Protein AF-A0A4R7JKE2-F1 (afdb_monomer_lite)

Sequence (212 aa):
MWREVVDAVPKSPKRSRSAAPRTERPEVSGKSVGDTLAALLPEKLDVVARGGQESEYAYVVVDDGRGRSPVRINVQYVMVDAAGKLYADGETLPDGTRVATRQGPGEKAGSGVVMWTVDTLRPGAEGFRVVVSAFDTGDQNADATRDAPAPAMEQLRKIALSEEWDGVAVSGAGEVCTIDPRLCPHAPGCAHGPAGIQESSHLDTTAQPRMR

Structure (mmCIF, N/CA/C/O backbone):
data_AF-A0A4R7JKE2-F1
#
_entry.id   AF-A0A4R7JKE2-F1
#
loop_
_atom_site.group_PDB
_atom_site.id
_atom_site.type_symbol
_atom_site.label_atom_id
_atom_site.label_alt_id
_atom_site.label_comp_id
_atom_site.label_asym_id
_atom_site.label_entity_id
_atom_site.label_seq_id
_atom_site.pdbx_PDB_ins_code
_atom_site.Cartn_x
_atom_site.Cartn_y
_atom_site.Cartn_z
_atom_site.occupancy
_atom_site.B_iso_or_equiv
_atom_site.auth_seq_id
_atom_site.auth_comp_id
_atom_site.auth_asym_id
_atom_site.auth_atom_id
_atom_site.pdbx_PDB_model_num
ATOM 1 N N . MET A 1 1 ? 42.487 3.444 8.935 1.00 55.06 1 MET A N 1
ATOM 2 C CA . MET A 1 1 ? 42.225 4.710 9.650 1.00 55.06 1 MET A CA 1
ATOM 3 C C . MET A 1 1 ? 40.856 4.793 10.346 1.00 55.06 1 MET A C 1
ATOM 5 O O . MET A 1 1 ? 40.669 5.698 11.135 1.00 55.06 1 MET A O 1
ATOM 9 N N . TRP A 1 2 ? 39.914 3.858 10.134 1.00 53.12 2 TRP A N 1
ATOM 10 C CA . TRP A 1 2 ? 38.634 3.825 10.877 1.00 53.12 2 TRP A CA 1
ATOM 11 C C . TRP A 1 2 ? 38.677 3.055 12.210 1.00 53.12 2 TRP A C 1
ATOM 13 O O . TRP A 1 2 ? 37.820 3.257 13.059 1.00 53.12 2 TRP A O 1
ATOM 23 N N . ARG A 1 3 ? 39.665 2.172 12.412 1.00 55.09 3 ARG A N 1
ATOM 24 C CA . ARG A 1 3 ? 39.759 1.340 13.625 1.00 55.09 3 ARG A CA 1
ATOM 25 C C . ARG A 1 3 ? 40.237 2.112 14.862 1.00 55.09 3 ARG A C 1
ATOM 27 O O . ARG A 1 3 ? 39.684 1.903 15.928 1.00 55.09 3 ARG A O 1
ATOM 34 N N . GLU A 1 4 ? 41.166 3.058 14.718 1.00 57.75 4 GLU A N 1
ATOM 35 C CA . GLU A 1 4 ? 41.684 3.842 15.859 1.00 57.75 4 GLU A CA 1
ATOM 36 C C . GLU A 1 4 ? 40.643 4.785 16.478 1.00 57.75 4 GLU A C 1
ATOM 38 O O . GLU A 1 4 ? 40.665 5.029 17.679 1.00 57.75 4 GLU A O 1
ATOM 43 N N . VAL A 1 5 ? 39.688 5.281 15.683 1.00 63.06 5 VAL A N 1
ATOM 44 C CA . VAL A 1 5 ? 38.614 6.159 16.181 1.00 63.06 5 VAL A CA 1
ATOM 45 C C . VAL A 1 5 ? 37.622 5.387 17.062 1.00 63.06 5 VAL A C 1
ATOM 47 O O . VAL A 1 5 ? 37.046 5.958 17.984 1.00 63.06 5 VAL A O 1
ATOM 50 N N . VAL A 1 6 ? 37.449 4.080 16.824 1.00 65.62 6 VAL A N 1
ATOM 51 C CA . VAL A 1 6 ? 36.558 3.217 17.620 1.00 65.62 6 VAL A CA 1
ATOM 52 C C . VAL A 1 6 ? 37.138 2.948 19.011 1.00 65.62 6 VAL A C 1
ATOM 54 O O . VAL A 1 6 ? 36.392 2.952 19.990 1.00 65.62 6 VAL A O 1
ATOM 57 N N . ASP A 1 7 ? 38.458 2.786 19.120 1.00 65.38 7 ASP A N 1
ATOM 58 C CA . ASP A 1 7 ? 39.126 2.481 20.393 1.00 65.38 7 ASP A CA 1
ATOM 59 C C . ASP A 1 7 ? 39.222 3.693 21.339 1.00 65.38 7 ASP A C 1
ATOM 61 O O . ASP A 1 7 ? 39.386 3.525 22.548 1.00 65.38 7 ASP A O 1
ATOM 65 N N . ALA A 1 8 ? 39.065 4.915 20.818 1.00 64.88 8 ALA A N 1
ATOM 66 C CA . ALA A 1 8 ? 39.132 6.155 21.594 1.00 64.88 8 ALA A CA 1
ATOM 67 C C . ALA A 1 8 ? 37.803 6.557 22.265 1.00 64.88 8 ALA A C 1
ATOM 69 O O . ALA A 1 8 ? 37.762 7.561 22.980 1.00 64.88 8 ALA A O 1
ATOM 70 N N . VAL A 1 9 ? 36.710 5.809 22.060 1.00 65.06 9 VAL A N 1
ATOM 71 C CA . VAL A 1 9 ? 35.418 6.105 22.699 1.00 65.06 9 VAL A CA 1
ATOM 72 C C . VAL A 1 9 ? 35.457 5.653 24.167 1.00 65.06 9 VAL A C 1
ATOM 74 O O . VAL A 1 9 ? 35.546 4.449 24.433 1.00 65.06 9 VAL A O 1
ATOM 77 N N . PRO A 1 10 ? 35.345 6.567 25.152 1.00 67.50 10 PRO A N 1
ATOM 78 C CA . PRO A 1 10 ? 35.297 6.186 26.557 1.00 67.50 10 PRO A CA 1
ATOM 79 C C . PRO A 1 10 ? 34.097 5.270 26.797 1.00 67.50 10 PRO A C 1
ATOM 81 O O . PRO A 1 10 ? 32.958 5.623 26.473 1.00 67.50 10 PRO A O 1
ATOM 84 N N . LYS A 1 11 ? 34.332 4.091 27.387 1.00 55.62 11 LYS A N 1
ATOM 85 C CA . LYS A 1 11 ? 33.253 3.196 27.820 1.00 55.62 11 LYS A CA 1
ATOM 86 C C . LYS A 1 11 ? 32.447 3.916 28.895 1.00 55.62 11 LYS A C 1
ATOM 88 O O . LYS A 1 11 ? 32.811 3.898 30.068 1.00 55.62 11 LYS A O 1
ATOM 93 N N . SER A 1 12 ? 31.353 4.558 28.489 1.00 51.56 12 SER A N 1
ATOM 94 C CA . SER A 1 12 ? 30.351 5.057 29.426 1.00 51.56 12 SER A CA 1
ATOM 95 C C . SER A 1 12 ? 29.972 3.890 30.342 1.00 51.56 12 SER A C 1
ATOM 97 O O . SER A 1 12 ? 29.644 2.817 29.817 1.00 51.56 12 SER A O 1
ATOM 99 N N . PRO A 1 13 ? 30.032 4.032 31.681 1.00 52.06 13 PRO A N 1
ATOM 100 C CA . PRO A 1 13 ? 29.509 2.997 32.555 1.00 52.06 13 PRO A CA 1
ATOM 101 C C . PRO A 1 13 ? 28.070 2.761 32.120 1.00 52.06 13 PRO A C 1
ATOM 103 O O . PRO A 1 13 ? 27.309 3.722 31.974 1.00 52.06 13 PRO A O 1
ATOM 106 N N . LYS A 1 14 ? 27.736 1.500 31.811 1.00 45.59 14 LYS A N 1
ATOM 107 C CA . LYS A 1 14 ? 26.393 1.093 31.403 1.00 45.59 14 LYS A CA 1
ATOM 108 C C . LYS A 1 14 ? 25.442 1.607 32.473 1.00 45.59 14 LYS A C 1
ATOM 110 O O . LYS A 1 14 ? 25.294 0.988 33.523 1.00 45.59 14 LYS A O 1
ATOM 115 N N . ARG A 1 15 ? 24.822 2.760 32.222 1.00 40.53 15 ARG A N 1
ATOM 116 C CA . ARG A 1 15 ? 23.676 3.218 32.984 1.00 40.53 15 ARG A CA 1
ATOM 117 C C . ARG A 1 15 ? 22.653 2.136 32.701 1.00 40.53 15 ARG A C 1
ATOM 119 O O . ARG A 1 15 ? 22.134 2.074 31.587 1.00 40.53 15 ARG A O 1
ATOM 126 N N . SER A 1 16 ? 22.504 1.208 33.647 1.00 47.97 16 SER A N 1
ATOM 127 C CA . SER A 1 16 ? 21.420 0.240 33.642 1.00 47.97 16 SER A CA 1
ATOM 128 C C . SER A 1 16 ? 20.177 1.080 33.418 1.00 47.97 16 SER A C 1
ATOM 130 O O . SER A 1 16 ? 19.809 1.892 34.270 1.00 47.97 16 SER A O 1
ATOM 132 N N . ARG A 1 17 ? 19.631 1.029 32.199 1.00 47.56 17 ARG A N 1
ATOM 133 C CA . ARG A 1 17 ? 18.316 1.593 31.952 1.00 47.56 17 ARG A CA 1
ATOM 134 C C . ARG A 1 17 ? 17.447 0.766 32.868 1.00 47.56 17 ARG A C 1
ATOM 136 O O . ARG A 1 17 ? 17.290 -0.423 32.610 1.00 47.56 17 ARG A O 1
ATOM 143 N N . SER A 1 18 ? 16.994 1.374 33.959 1.00 44.72 18 SER A N 1
ATOM 144 C CA . SER A 1 18 ? 15.958 0.793 34.791 1.00 44.72 18 SER A CA 1
ATOM 145 C C . SER A 1 18 ? 14.872 0.335 33.828 1.00 44.72 18 SER A C 1
ATOM 147 O O . SER A 1 18 ? 14.297 1.156 33.106 1.00 44.72 18 SER A O 1
ATOM 149 N N . ALA A 1 19 ? 14.720 -0.980 33.699 1.00 51.25 19 ALA A N 1
ATOM 150 C CA . ALA A 1 19 ? 13.669 -1.581 32.913 1.00 51.25 19 ALA A CA 1
ATOM 151 C C . ALA A 1 19 ? 12.388 -1.358 33.710 1.00 51.25 19 ALA A C 1
ATOM 153 O O . ALA A 1 19 ? 11.911 -2.238 34.416 1.00 51.25 19 ALA A O 1
ATOM 154 N N . ALA A 1 20 ? 11.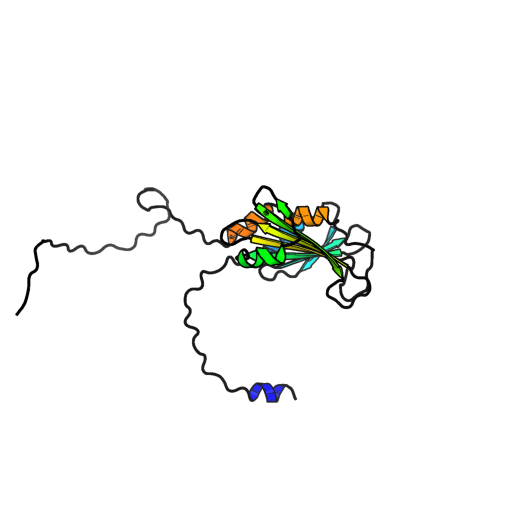858 -0.137 33.641 1.00 42.94 20 ALA A N 1
ATOM 155 C CA . ALA A 1 20 ? 10.426 0.013 33.772 1.00 42.94 20 ALA A CA 1
ATOM 156 C C . ALA A 1 20 ? 9.823 -0.943 32.731 1.00 42.94 20 ALA A C 1
ATOM 158 O O . ALA A 1 20 ? 10.314 -0.937 31.591 1.00 42.94 20 ALA A O 1
ATOM 159 N N . PRO A 1 21 ? 8.849 -1.792 33.096 1.00 37.25 21 PRO A N 1
ATOM 160 C CA . PRO A 1 21 ? 8.171 -2.619 32.117 1.00 37.25 21 PRO A CA 1
ATOM 161 C C . PRO A 1 21 ? 7.577 -1.659 31.087 1.00 37.25 21 PRO A C 1
ATOM 163 O O . PRO A 1 21 ? 6.645 -0.909 31.371 1.00 37.25 21 PRO A O 1
ATOM 166 N N . ARG A 1 22 ? 8.188 -1.606 29.901 1.00 46.12 22 ARG A N 1
ATOM 167 C CA . ARG A 1 22 ? 7.469 -1.127 28.731 1.00 46.12 22 ARG A CA 1
ATOM 168 C C . ARG A 1 22 ? 6.425 -2.197 28.526 1.00 46.12 22 ARG A C 1
ATOM 170 O O . ARG A 1 22 ? 6.803 -3.353 28.373 1.00 46.12 22 ARG A O 1
ATOM 177 N N . THR A 1 23 ? 5.155 -1.828 28.589 1.00 46.34 23 THR A N 1
ATOM 178 C CA . THR A 1 23 ? 4.092 -2.655 28.032 1.00 46.34 23 THR A CA 1
ATOM 179 C C . THR A 1 23 ? 4.593 -3.117 26.665 1.00 46.34 23 THR A C 1
ATOM 181 O O . THR A 1 23 ? 4.919 -2.271 25.826 1.00 46.34 23 THR A O 1
ATOM 184 N N . GLU A 1 24 ? 4.842 -4.418 26.516 1.00 54.06 24 GLU A N 1
ATOM 185 C CA . GLU A 1 24 ? 5.390 -4.975 25.284 1.00 54.06 24 GLU A CA 1
ATOM 186 C C . GLU A 1 24 ? 4.379 -4.654 24.188 1.00 54.06 24 GLU A C 1
ATOM 188 O O . GLU A 1 24 ? 3.203 -5.004 24.285 1.00 54.06 24 GLU A O 1
ATOM 193 N N . ARG A 1 25 ? 4.807 -3.843 23.217 1.00 57.94 25 ARG A N 1
ATOM 194 C CA . ARG A 1 25 ? 3.963 -3.490 22.079 1.00 57.94 25 ARG A CA 1
ATOM 195 C C . ARG A 1 25 ? 3.739 -4.783 21.283 1.00 57.94 25 ARG A C 1
ATOM 197 O O . ARG A 1 25 ? 4.693 -5.554 21.191 1.00 57.94 25 ARG A O 1
ATOM 204 N N . PRO A 1 26 ? 2.552 -5.005 20.696 1.00 63.84 26 PRO A N 1
ATOM 205 C CA . PRO A 1 26 ? 2.343 -6.081 19.735 1.00 63.84 26 PRO A CA 1
ATOM 206 C C . PRO A 1 26 ? 3.486 -6.145 18.705 1.00 63.84 26 PRO A C 1
ATOM 208 O O . PRO A 1 26 ? 3.574 -5.285 17.833 1.00 63.84 26 PRO A O 1
ATOM 211 N N . GLU A 1 27 ? 4.395 -7.121 18.808 1.00 68.44 27 GLU A N 1
ATOM 212 C CA . GLU A 1 27 ? 5.432 -7.332 17.791 1.00 68.44 27 GLU A CA 1
ATOM 213 C C . GLU A 1 27 ? 4.868 -8.249 16.707 1.00 68.44 27 GLU A C 1
ATOM 215 O O . GLU A 1 27 ? 4.639 -9.442 16.916 1.00 68.44 27 GLU A O 1
ATOM 220 N N . VAL A 1 28 ? 4.628 -7.686 15.525 1.00 81.38 28 VAL A N 1
ATOM 221 C CA . VAL A 1 28 ? 4.183 -8.454 14.365 1.00 81.38 28 VAL A CA 1
ATOM 222 C C . VAL A 1 28 ? 5.389 -8.931 13.576 1.00 81.38 28 VAL A C 1
ATOM 224 O O . VAL A 1 28 ? 6.169 -8.129 13.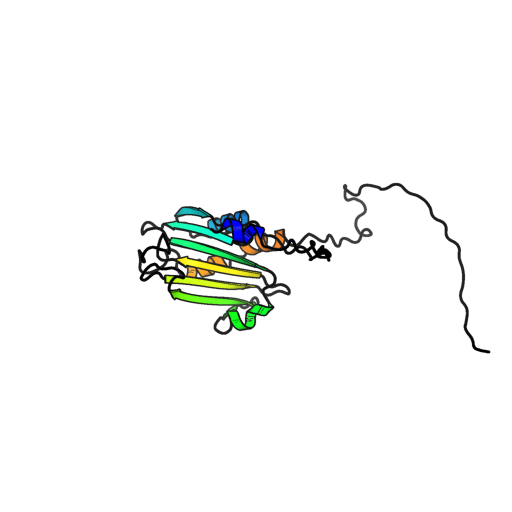061 1.00 81.38 28 VAL A O 1
ATOM 227 N N . SER A 1 29 ? 5.496 -10.247 13.384 1.00 85.88 29 SER A N 1
ATOM 228 C CA . SER A 1 29 ? 6.544 -10.805 12.531 1.00 85.88 29 SER A CA 1
ATOM 229 C C . SER A 1 29 ? 6.383 -10.345 11.075 1.00 85.88 29 SER A C 1
ATOM 231 O O . SER A 1 29 ? 5.300 -10.463 10.493 1.00 85.88 29 SER A O 1
ATOM 233 N N . GLY A 1 30 ? 7.470 -9.899 10.438 1.00 87.38 30 GLY A N 1
ATOM 234 C CA . GLY A 1 30 ? 7.450 -9.528 9.017 1.00 87.38 30 GLY A CA 1
ATOM 235 C C . GLY A 1 30 ? 7.086 -10.682 8.087 1.00 87.38 30 GLY A C 1
ATOM 236 O O . GLY A 1 30 ? 6.562 -10.470 6.996 1.00 87.38 30 GLY A O 1
ATOM 237 N N . LYS A 1 31 ? 7.287 -11.933 8.527 1.00 90.38 31 LYS A N 1
ATOM 238 C CA . LYS A 1 31 ? 6.789 -13.107 7.804 1.00 90.38 31 LYS A CA 1
ATOM 239 C C . LYS A 1 31 ? 5.259 -13.105 7.733 1.00 90.38 31 LYS A C 1
ATOM 241 O O . LYS A 1 31 ? 4.731 -13.257 6.638 1.00 90.38 31 LYS A O 1
ATOM 246 N N . SER A 1 32 ? 4.562 -12.894 8.852 1.00 92.00 32 SER A N 1
ATOM 247 C CA . SER A 1 32 ? 3.092 -12.817 8.870 1.00 92.00 32 SER A CA 1
ATOM 248 C C . SER A 1 32 ? 2.577 -11.667 8.001 1.00 92.00 32 SER A C 1
ATOM 250 O O . SER A 1 32 ? 1.607 -11.838 7.265 1.00 92.00 32 SER A O 1
ATOM 252 N N . VAL A 1 33 ? 3.264 -10.518 8.026 1.00 94.81 33 VAL A N 1
ATOM 253 C CA . VAL A 1 33 ? 2.945 -9.375 7.155 1.00 94.81 33 VAL A CA 1
ATOM 254 C C . VAL A 1 33 ? 3.105 -9.746 5.680 1.00 94.81 33 VAL A C 1
ATOM 256 O O . VAL A 1 33 ? 2.215 -9.480 4.875 1.00 94.81 33 VAL A O 1
ATOM 259 N N . GLY A 1 34 ? 4.222 -10.382 5.319 1.00 95.38 34 GLY A N 1
ATOM 260 C CA . GLY A 1 34 ? 4.508 -10.797 3.947 1.00 95.38 34 GLY A CA 1
ATOM 261 C C . GLY A 1 34 ? 3.556 -11.872 3.423 1.00 95.38 34 GLY A C 1
ATOM 262 O O . GLY A 1 34 ? 3.148 -11.801 2.264 1.00 95.38 34 GLY A O 1
ATOM 263 N N . ASP A 1 35 ? 3.175 -12.833 4.267 1.00 95.31 35 ASP A N 1
ATOM 264 C CA . ASP A 1 35 ? 2.213 -13.882 3.917 1.00 95.31 35 ASP A CA 1
ATOM 265 C C . ASP A 1 35 ? 0.814 -13.288 3.686 1.00 95.31 35 ASP A C 1
ATOM 267 O O . ASP A 1 35 ? 0.190 -13.582 2.667 1.00 95.31 35 ASP A O 1
ATOM 271 N N . THR A 1 36 ? 0.368 -12.382 4.564 1.00 97.06 36 THR A N 1
ATOM 272 C CA . THR A 1 36 ? -0.915 -11.668 4.414 1.00 97.06 36 THR A CA 1
ATOM 273 C C . THR A 1 36 ? -0.912 -10.793 3.159 1.00 97.06 36 THR A C 1
ATOM 275 O O . THR A 1 36 ? -1.843 -10.841 2.361 1.00 97.06 36 THR A O 1
ATOM 278 N N . LEU A 1 37 ? 0.173 -10.044 2.910 1.00 97.94 37 LEU A N 1
ATOM 279 C CA . LEU A 1 37 ? 0.304 -9.241 1.690 1.00 97.94 37 LEU A CA 1
ATOM 280 C C . LEU A 1 37 ? 0.183 -10.119 0.442 1.00 97.94 37 LEU A C 1
ATOM 282 O O . LEU A 1 37 ? -0.519 -9.749 -0.492 1.00 97.94 37 LEU A O 1
ATOM 286 N N . ALA A 1 38 ? 0.862 -11.268 0.423 1.00 97.31 38 ALA A N 1
ATOM 287 C CA . ALA A 1 38 ? 0.824 -12.175 -0.713 1.00 97.31 38 ALA A CA 1
ATOM 288 C C . ALA A 1 38 ? -0.571 -12.776 -0.948 1.00 97.31 38 ALA A C 1
ATOM 290 O O . ALA A 1 38 ? -0.947 -12.941 -2.105 1.00 97.31 38 ALA A O 1
ATOM 291 N N . ALA A 1 39 ? -1.326 -13.075 0.113 1.00 97.25 39 ALA A N 1
ATOM 292 C CA . ALA A 1 39 ? -2.692 -13.593 0.018 1.00 97.25 39 ALA A CA 1
ATOM 293 C C . ALA A 1 39 ? -3.691 -12.551 -0.518 1.00 97.25 39 ALA A C 1
ATOM 295 O O . ALA A 1 39 ? -4.613 -12.900 -1.249 1.00 97.25 39 ALA A O 1
ATOM 296 N N . LEU A 1 40 ? -3.477 -11.268 -0.209 1.00 98.25 40 LEU A N 1
ATOM 297 C CA . LEU A 1 40 ? -4.342 -10.165 -0.645 1.00 98.25 40 LEU A CA 1
ATOM 298 C C . LEU A 1 40 ? -4.058 -9.666 -2.067 1.00 98.25 40 LEU A C 1
ATOM 300 O O . LEU A 1 40 ? -4.773 -8.791 -2.572 1.00 98.25 40 LEU A O 1
ATOM 304 N N . LEU A 1 41 ? -3.009 -10.170 -2.721 1.00 98.12 41 LEU A N 1
ATOM 305 C CA . LEU A 1 41 ? -2.708 -9.776 -4.089 1.00 98.12 41 LEU A CA 1
ATOM 306 C C . LEU A 1 41 ? -3.780 -10.291 -5.067 1.00 98.12 41 LEU A C 1
ATOM 308 O O . LEU A 1 41 ? -4.232 -11.428 -4.962 1.00 98.12 41 LEU A O 1
ATOM 312 N N . PRO A 1 42 ? -4.158 -9.482 -6.073 1.00 95.94 42 PRO A N 1
ATOM 313 C CA . PRO A 1 42 ? -4.985 -9.938 -7.184 1.00 95.94 42 PRO A CA 1
ATOM 314 C C . PRO A 1 42 ? -4.406 -11.185 -7.868 1.00 95.94 42 PRO A C 1
ATOM 316 O O . PRO A 1 42 ? -3.228 -11.191 -8.205 1.00 95.94 42 PRO A O 1
ATOM 319 N N . GLU A 1 43 ? -5.252 -12.167 -8.194 1.00 92.94 43 GLU A N 1
ATOM 320 C CA . GLU A 1 43 ? -4.841 -13.458 -8.791 1.00 92.94 43 GLU A CA 1
ATOM 321 C C . GLU A 1 43 ? -3.990 -13.335 -10.064 1.00 92.94 43 GLU A C 1
ATOM 323 O O . GLU A 1 43 ? -3.167 -14.193 -10.355 1.00 92.94 43 GLU A O 1
ATOM 328 N N . LYS A 1 44 ? -4.170 -12.254 -10.828 1.00 93.88 44 LYS A N 1
ATOM 329 C CA . LYS A 1 44 ? -3.423 -11.977 -12.065 1.00 93.88 44 LYS A CA 1
ATOM 330 C C . LYS A 1 44 ? -1.982 -11.486 -11.849 1.00 93.88 44 LYS A C 1
ATOM 332 O O . LYS A 1 44 ? -1.347 -11.086 -12.819 1.00 93.88 44 LYS A O 1
ATOM 337 N N . LEU A 1 45 ? -1.523 -11.379 -10.602 1.00 96.75 45 LEU A N 1
ATOM 338 C CA . LEU A 1 45 ? -0.195 -10.886 -10.247 1.00 96.75 45 LEU A CA 1
ATOM 339 C C . LEU A 1 45 ? 0.645 -12.028 -9.680 1.00 96.75 45 LEU A C 1
ATOM 341 O O . LEU A 1 45 ? 0.418 -12.481 -8.558 1.00 96.75 45 LEU A O 1
ATOM 345 N N . ASP A 1 46 ? 1.662 -12.441 -10.428 1.00 97.75 46 ASP A N 1
ATOM 346 C CA . ASP A 1 46 ? 2.567 -13.498 -9.999 1.00 97.75 46 ASP A CA 1
ATOM 347 C C . ASP A 1 46 ? 3.581 -12.953 -8.999 1.00 97.75 46 ASP A C 1
ATOM 349 O O . ASP A 1 46 ? 4.313 -12.008 -9.292 1.00 97.75 46 ASP A O 1
ATOM 353 N N . VAL A 1 47 ? 3.683 -13.565 -7.817 1.00 97.94 47 VAL A N 1
ATOM 354 C CA . VAL A 1 47 ? 4.732 -13.212 -6.853 1.00 97.94 47 VAL A CA 1
ATOM 355 C C . VAL A 1 47 ? 6.041 -13.886 -7.250 1.00 97.94 47 VAL A C 1
ATOM 357 O O . VAL A 1 47 ? 6.231 -15.079 -7.026 1.00 97.94 47 VAL A O 1
ATOM 360 N N . VAL A 1 48 ? 6.972 -13.103 -7.793 1.00 97.88 48 VAL A N 1
ATOM 361 C CA . VAL A 1 48 ? 8.263 -13.595 -8.305 1.00 97.88 48 VAL A CA 1
ATOM 362 C C . VAL A 1 48 ? 9.423 -13.417 -7.323 1.00 97.88 48 VAL A C 1
ATOM 364 O O . VAL A 1 48 ? 10.468 -14.044 -7.486 1.00 97.88 48 VAL A O 1
ATOM 367 N N . ALA A 1 49 ? 9.264 -12.576 -6.298 1.00 96.94 49 ALA A N 1
ATOM 368 C CA . ALA A 1 49 ? 10.202 -12.471 -5.179 1.00 96.94 49 ALA A CA 1
ATOM 369 C C . ALA A 1 49 ? 9.508 -11.952 -3.912 1.00 96.94 49 ALA A C 1
ATOM 371 O O . ALA A 1 49 ? 8.453 -11.321 -3.979 1.00 96.94 49 ALA A O 1
ATOM 372 N N . ARG A 1 50 ? 10.118 -12.194 -2.749 1.00 95.69 50 ARG A N 1
ATOM 373 C CA . ARG A 1 50 ? 9.674 -11.691 -1.440 1.00 95.69 50 ARG A CA 1
ATOM 374 C C . ARG A 1 50 ? 10.881 -11.292 -0.600 1.00 95.69 50 ARG A C 1
ATOM 376 O O . ARG A 1 50 ? 11.967 -11.836 -0.794 1.00 95.69 50 ARG A O 1
ATOM 383 N N . GLY A 1 51 ? 10.688 -10.390 0.352 1.00 92.75 51 GLY A N 1
ATOM 384 C CA . GLY A 1 51 ? 11.718 -10.048 1.323 1.00 92.75 51 GLY A CA 1
ATOM 385 C C . GLY A 1 51 ? 11.238 -9.040 2.356 1.00 92.75 51 GLY A C 1
ATOM 386 O O . GLY A 1 51 ? 10.041 -8.798 2.503 1.00 92.75 51 GLY A O 1
ATOM 387 N N . GLY A 1 52 ? 12.191 -8.450 3.080 1.00 80.12 52 GLY A N 1
ATOM 388 C CA . GLY A 1 52 ? 11.892 -7.418 4.070 1.00 80.12 52 GLY A CA 1
ATOM 389 C C . GLY A 1 52 ? 11.115 -7.946 5.268 1.00 80.12 52 GLY A C 1
ATOM 390 O O . GLY A 1 52 ? 10.304 -7.216 5.800 1.00 80.12 52 GLY A O 1
ATOM 391 N N . GLN A 1 53 ? 11.342 -9.192 5.682 1.00 78.31 53 GLN A N 1
ATOM 392 C CA . GLN A 1 53 ? 10.606 -9.867 6.760 1.00 78.31 53 GLN A CA 1
ATOM 393 C C . GLN A 1 53 ? 11.023 -9.393 8.169 1.00 78.31 53 GLN A C 1
ATOM 395 O O . GLN A 1 53 ? 11.016 -10.174 9.120 1.00 78.31 53 GLN A O 1
ATOM 400 N N . GLU A 1 54 ? 11.394 -8.122 8.289 1.00 84.56 54 GLU A N 1
ATOM 401 C CA . GLU A 1 54 ? 11.644 -7.445 9.559 1.00 84.56 54 GLU A CA 1
ATOM 402 C C . GLU A 1 54 ? 10.313 -7.193 10.279 1.00 84.56 54 GLU A C 1
ATOM 404 O O . GLU A 1 54 ? 9.258 -7.209 9.648 1.00 84.56 54 GLU A O 1
ATOM 409 N N . SER A 1 55 ? 10.336 -6.945 11.591 1.00 88.00 55 SER A N 1
ATOM 410 C CA . SER A 1 55 ? 9.113 -6.604 12.337 1.00 88.00 55 SER A CA 1
ATOM 411 C C . SER A 1 55 ? 8.312 -5.518 11.613 1.00 88.00 55 SER A C 1
ATOM 413 O O . SER A 1 55 ? 8.894 -4.529 11.165 1.00 88.00 55 SER A O 1
ATOM 415 N N . GLU A 1 56 ? 6.993 -5.711 11.502 1.00 91.25 56 GLU A N 1
ATOM 416 C CA . GLU A 1 56 ? 6.045 -4.722 10.959 1.00 91.25 56 GLU A CA 1
ATOM 417 C C . GLU A 1 56 ? 6.226 -4.330 9.471 1.00 91.25 56 GLU A C 1
ATOM 419 O O . GLU A 1 56 ? 5.482 -3.492 8.954 1.00 91.25 56 GLU A O 1
ATOM 424 N N . TYR A 1 57 ? 7.161 -4.949 8.747 1.00 94.56 57 TYR A N 1
ATOM 425 C CA . TYR A 1 57 ? 7.468 -4.645 7.348 1.00 94.56 57 TYR A CA 1
ATOM 426 C C . TYR A 1 57 ? 7.501 -5.919 6.496 1.00 94.56 57 TYR A C 1
ATOM 428 O O . TYR A 1 57 ? 7.788 -7.012 6.980 1.00 94.56 57 TYR A O 1
ATOM 436 N N . ALA A 1 58 ? 7.185 -5.773 5.210 1.00 96.75 58 ALA A N 1
ATOM 437 C CA . ALA A 1 58 ? 7.449 -6.777 4.186 1.00 96.75 58 ALA A CA 1
ATOM 438 C C . ALA A 1 58 ? 7.458 -6.139 2.794 1.00 96.75 58 ALA A C 1
ATOM 440 O O . ALA A 1 58 ? 6.950 -5.035 2.573 1.00 96.75 58 ALA A O 1
ATOM 441 N N . TYR A 1 59 ? 7.989 -6.864 1.814 1.00 97.19 59 TYR A N 1
ATOM 442 C CA . TYR A 1 59 ? 7.705 -6.585 0.414 1.00 97.19 59 TYR A CA 1
ATOM 443 C C . TYR A 1 59 ? 7.596 -7.862 -0.415 1.00 97.19 59 TYR A C 1
ATOM 445 O O . TYR A 1 59 ? 8.189 -8.901 -0.114 1.00 97.19 59 TYR A O 1
ATOM 453 N N . VAL A 1 60 ? 6.872 -7.736 -1.517 1.00 98.00 60 VAL A N 1
ATOM 454 C CA . VAL A 1 60 ? 6.797 -8.717 -2.599 1.00 98.00 60 VAL A CA 1
ATOM 455 C C . VAL A 1 60 ? 7.150 -8.026 -3.909 1.00 98.00 60 VAL A C 1
ATOM 457 O O . VAL A 1 60 ? 6.962 -6.821 -4.055 1.00 98.00 60 VAL A O 1
ATOM 460 N N . VAL A 1 61 ? 7.683 -8.767 -4.867 1.00 98.12 61 VAL A N 1
ATOM 461 C CA . VAL A 1 61 ? 7.819 -8.310 -6.251 1.00 98.12 61 VAL A CA 1
ATOM 462 C C . VAL A 1 61 ? 6.810 -9.091 -7.061 1.00 98.12 61 VAL A C 1
ATOM 464 O O . VAL A 1 61 ? 6.869 -10.322 -7.072 1.00 98.12 61 VAL A O 1
ATOM 467 N N . VAL A 1 62 ? 5.890 -8.376 -7.702 1.00 98.44 62 VAL A N 1
ATOM 468 C CA . VAL A 1 62 ? 4.893 -8.976 -8.585 1.00 98.44 62 VAL A CA 1
ATOM 469 C C . VAL A 1 62 ? 5.267 -8.791 -10.046 1.00 98.44 62 VAL A C 1
ATOM 471 O O . VAL A 1 62 ? 5.967 -7.837 -10.382 1.00 98.44 62 VAL A O 1
ATOM 474 N N . ASP A 1 63 ? 4.791 -9.676 -10.908 1.00 97.75 63 ASP A N 1
ATOM 475 C CA . ASP A 1 63 ? 4.872 -9.545 -12.361 1.00 97.75 63 ASP A CA 1
ATOM 476 C C . ASP A 1 63 ? 3.501 -9.874 -12.963 1.00 97.75 63 ASP A C 1
ATOM 478 O O . ASP A 1 63 ? 2.848 -10.828 -12.550 1.00 97.75 63 ASP A O 1
ATOM 482 N N . ASP A 1 64 ? 3.037 -9.050 -13.897 1.00 96.81 64 ASP A N 1
ATOM 483 C CA . ASP A 1 64 ? 1.772 -9.230 -14.622 1.00 96.81 64 ASP A CA 1
ATOM 484 C C . ASP A 1 64 ? 2.005 -9.583 -16.104 1.00 96.81 64 ASP A C 1
ATOM 486 O O . ASP A 1 64 ? 1.121 -9.414 -16.947 1.00 96.81 64 ASP A O 1
ATOM 490 N N . GLY A 1 65 ? 3.228 -10.005 -16.440 1.00 96.62 65 GLY A N 1
ATOM 491 C CA . GLY A 1 65 ? 3.696 -10.236 -17.805 1.00 96.62 65 GLY A CA 1
ATOM 492 C C . GLY A 1 65 ? 4.226 -8.976 -18.497 1.00 96.62 65 GLY A C 1
ATOM 493 O O . GLY A 1 65 ? 4.764 -9.070 -19.601 1.00 96.62 65 GLY A O 1
ATOM 494 N N . ARG A 1 66 ? 4.112 -7.798 -17.867 1.00 95.56 66 ARG A N 1
ATOM 495 C CA . ARG A 1 66 ? 4.668 -6.516 -18.345 1.00 95.56 66 ARG A CA 1
ATOM 496 C C . ARG A 1 66 ? 5.849 -6.057 -17.483 1.00 95.56 66 ARG A C 1
ATOM 498 O O . ARG A 1 66 ? 6.283 -4.901 -17.540 1.00 95.56 66 ARG A O 1
ATOM 505 N N . GLY A 1 67 ? 6.388 -6.984 -16.697 1.00 95.50 67 GLY A N 1
ATOM 506 C CA . GLY A 1 67 ? 7.591 -6.844 -15.905 1.00 95.50 67 GLY A CA 1
ATOM 507 C C . GLY A 1 67 ? 7.329 -6.638 -14.415 1.00 95.50 67 GLY A C 1
ATOM 508 O O . GLY A 1 67 ? 6.217 -6.411 -13.938 1.00 95.50 67 GLY A O 1
ATOM 509 N N . ARG A 1 68 ? 8.438 -6.624 -13.678 1.00 97.75 68 ARG A N 1
ATOM 510 C CA . ARG A 1 68 ? 8.469 -6.620 -12.214 1.00 97.75 68 ARG A CA 1
ATOM 511 C C . ARG A 1 68 ? 8.057 -5.297 -11.580 1.00 97.75 68 ARG A C 1
ATOM 513 O O . ARG A 1 68 ? 8.557 -4.244 -11.971 1.00 97.75 68 ARG A O 1
ATOM 520 N N . SER A 1 69 ? 7.232 -5.377 -10.543 1.00 98.19 69 SER A N 1
ATOM 521 C CA . SER A 1 69 ? 6.675 -4.274 -9.757 1.00 98.19 69 SER A CA 1
ATOM 522 C C . SER A 1 69 ? 6.751 -4.621 -8.261 1.00 98.19 69 SER A C 1
ATOM 524 O O . SER A 1 69 ? 5.976 -5.444 -7.779 1.00 98.19 69 SER A O 1
ATOM 526 N N . PRO A 1 70 ? 7.664 -4.032 -7.480 1.00 97.62 70 PRO A N 1
ATOM 527 C CA . PRO A 1 70 ? 7.686 -4.161 -6.032 1.00 97.62 70 PRO A CA 1
ATOM 528 C C . PRO A 1 70 ? 6.420 -3.577 -5.399 1.00 97.62 70 PRO A C 1
ATOM 530 O O . PRO A 1 70 ? 5.995 -2.476 -5.753 1.00 97.62 70 PRO A O 1
ATOM 533 N N . VAL A 1 71 ? 5.868 -4.295 -4.425 1.00 98.44 71 VAL A N 1
ATOM 534 C CA . VAL A 1 71 ? 4.819 -3.851 -3.507 1.00 98.44 71 VAL A CA 1
ATOM 535 C C . VAL A 1 71 ? 5.379 -3.962 -2.092 1.00 98.44 71 VAL A C 1
ATOM 537 O O . VAL A 1 71 ? 5.737 -5.050 -1.642 1.00 98.44 71 VAL A O 1
ATOM 540 N N . ARG A 1 72 ? 5.505 -2.827 -1.405 1.00 97.19 72 ARG A N 1
ATOM 541 C CA . ARG A 1 72 ? 6.009 -2.723 -0.029 1.00 97.19 72 ARG A CA 1
ATOM 542 C C . ARG A 1 72 ? 4.854 -2.465 0.919 1.00 97.19 72 ARG A C 1
ATOM 544 O O . ARG A 1 72 ? 3.932 -1.730 0.563 1.00 97.19 72 ARG A O 1
ATOM 551 N N . ILE A 1 73 ? 4.959 -2.983 2.135 1.00 98.00 73 ILE A N 1
ATOM 552 C CA . ILE A 1 73 ? 3.972 -2.745 3.180 1.00 98.00 73 ILE A CA 1
ATOM 553 C C . ILE A 1 73 ? 4.620 -2.446 4.527 1.00 98.00 73 ILE A C 1
ATOM 555 O O . ILE A 1 73 ? 5.642 -3.030 4.873 1.00 98.00 73 ILE A O 1
ATOM 559 N N . ASN A 1 74 ? 4.003 -1.534 5.276 1.00 95.62 74 ASN A N 1
ATOM 560 C CA . ASN A 1 74 ? 4.268 -1.317 6.695 1.00 95.62 74 ASN A CA 1
ATOM 561 C C . ASN A 1 74 ? 2.945 -1.424 7.458 1.00 95.62 74 ASN A C 1
ATOM 563 O O . ASN A 1 74 ? 1.962 -0.803 7.047 1.00 95.62 74 ASN A O 1
ATOM 567 N N . VAL A 1 75 ? 2.938 -2.160 8.565 1.00 94.44 75 VAL A N 1
ATOM 568 C CA . VAL A 1 75 ? 1.834 -2.183 9.536 1.00 94.44 75 VAL A CA 1
ATOM 569 C C . VAL A 1 75 ? 2.322 -1.553 10.833 1.00 94.44 75 VAL A C 1
ATOM 571 O O . VAL A 1 75 ? 3.435 -1.827 11.248 1.00 94.44 75 VAL A O 1
ATOM 574 N N . GLN A 1 76 ? 1.565 -0.645 11.441 1.00 91.19 76 GLN A N 1
ATOM 575 C CA . GLN A 1 76 ? 2.039 0.103 12.611 1.00 91.19 76 GLN A CA 1
ATOM 576 C C . GLN A 1 76 ? 0.928 0.292 13.637 1.00 91.19 76 GLN A C 1
ATOM 578 O O . GLN A 1 76 ? -0.184 0.693 13.293 1.00 91.19 76 GLN A O 1
ATOM 583 N N . TYR A 1 77 ? 1.261 0.084 14.907 1.00 87.12 77 TYR A N 1
ATOM 584 C CA . TYR A 1 77 ? 0.370 0.332 16.041 1.00 87.12 77 TYR A CA 1
ATOM 585 C C . TYR A 1 77 ? 0.680 1.658 16.729 1.00 87.12 77 TYR A C 1
ATOM 587 O O . TYR A 1 77 ? 1.797 2.177 16.642 1.00 87.12 77 TYR A O 1
ATOM 595 N N . VAL A 1 78 ? -0.280 2.153 17.515 1.00 81.12 78 VAL A N 1
ATOM 596 C CA . VAL A 1 78 ? -0.112 3.361 18.340 1.00 81.12 78 VAL A CA 1
ATOM 597 C C . VAL A 1 78 ? 0.113 4.595 17.451 1.00 81.12 78 VAL A C 1
ATOM 599 O O . VAL A 1 78 ? 1.034 5.383 17.659 1.00 81.12 78 VAL A O 1
ATOM 602 N N . MET A 1 79 ? -0.713 4.733 16.405 1.00 85.06 79 MET A N 1
ATOM 603 C CA . MET A 1 79 ? -0.579 5.760 15.356 1.00 85.06 79 MET A CA 1
ATOM 604 C C . MET A 1 79 ? -1.659 6.853 15.395 1.00 85.06 79 MET A C 1
ATOM 606 O O . MET A 1 79 ? -1.670 7.733 14.530 1.00 85.06 79 MET A O 1
ATOM 610 N N . VAL A 1 80 ? -2.547 6.839 16.396 1.00 79.19 80 VAL A N 1
ATOM 611 C CA . VAL A 1 80 ? -3.659 7.802 16.516 1.00 79.19 80 VAL A CA 1
ATOM 612 C C . VAL A 1 80 ? -3.200 9.270 16.559 1.00 79.19 80 VAL A C 1
ATOM 614 O O . VAL A 1 80 ? -3.809 10.122 15.911 1.00 79.19 80 VAL A O 1
ATOM 617 N N . ASP A 1 81 ? -2.076 9.575 17.213 1.00 83.06 81 ASP A N 1
ATOM 618 C CA . ASP A 1 81 ? -1.570 10.952 17.352 1.00 83.06 81 ASP A CA 1
ATOM 619 C C . ASP A 1 81 ? -1.061 11.550 16.028 1.00 83.06 81 ASP A C 1
ATOM 621 O O . ASP A 1 81 ? -1.050 12.767 15.836 1.00 83.06 81 ASP A O 1
ATOM 625 N N . ALA A 1 82 ? -0.666 10.705 15.071 1.00 82.12 82 ALA A N 1
ATOM 626 C CA . ALA A 1 82 ? -0.191 11.146 13.760 1.00 82.12 82 ALA A CA 1
ATOM 627 C C . ALA A 1 82 ? -1.340 11.444 12.776 1.00 82.12 82 ALA A C 1
ATOM 629 O O . ALA A 1 82 ? -1.112 12.000 11.695 1.00 82.12 82 ALA A O 1
ATOM 630 N N . ALA A 1 83 ? -2.580 11.102 13.144 1.00 85.44 83 ALA A N 1
ATOM 631 C CA . ALA A 1 83 ? -3.723 11.076 12.241 1.00 85.44 83 ALA A CA 1
ATOM 632 C C . ALA A 1 83 ? -4.066 12.445 11.636 1.00 85.44 83 ALA A C 1
ATOM 634 O O . ALA A 1 83 ? -4.453 12.526 10.473 1.00 85.44 83 ALA A O 1
ATOM 635 N N . GLY A 1 84 ? -3.945 13.528 12.410 1.00 85.31 84 GLY A N 1
ATOM 636 C CA . GLY A 1 84 ? -4.318 14.871 11.949 1.00 85.31 84 GLY A CA 1
ATOM 637 C C . GLY A 1 84 ? -3.466 15.362 10.778 1.00 85.31 84 GLY A C 1
ATOM 638 O O . GLY A 1 84 ? -3.990 15.957 9.846 1.00 85.31 84 GLY A O 1
ATOM 639 N N . LYS A 1 85 ? -2.159 15.075 10.801 1.00 87.81 85 LYS A N 1
ATOM 640 C CA . LYS A 1 85 ? -1.232 15.504 9.745 1.00 87.81 85 LYS A CA 1
ATOM 641 C C . LYS A 1 85 ? -1.231 14.551 8.553 1.00 87.81 85 LYS A C 1
ATOM 643 O O . LYS A 1 85 ? -1.189 15.009 7.420 1.00 87.81 85 LYS A O 1
ATOM 648 N N . LEU A 1 86 ? -1.233 13.242 8.807 1.00 89.25 86 LEU A N 1
ATOM 649 C CA . LEU A 1 86 ? -1.112 12.236 7.746 1.00 89.25 86 LEU A CA 1
ATOM 650 C C . LEU A 1 86 ? -2.344 12.175 6.834 1.00 89.25 86 LEU A C 1
ATOM 652 O O . LEU A 1 86 ? -2.214 11.811 5.671 1.00 89.25 86 LEU A O 1
ATOM 656 N N . TYR A 1 87 ? -3.514 12.555 7.352 1.00 94.69 87 TYR A N 1
ATOM 657 C CA . TYR A 1 87 ? -4.800 12.392 6.671 1.00 94.69 87 TYR A CA 1
ATOM 658 C C . TYR A 1 87 ? -5.549 13.711 6.470 1.00 94.69 87 TYR A C 1
ATOM 660 O O . TYR A 1 87 ? -6.756 13.687 6.252 1.00 94.69 87 TYR A O 1
ATOM 668 N N . ALA A 1 88 ? -4.862 14.855 6.558 1.00 91.69 88 ALA A N 1
ATOM 669 C CA . ALA A 1 88 ? -5.489 16.171 6.404 1.00 91.69 88 ALA A CA 1
ATOM 670 C C . ALA A 1 88 ? -6.233 16.316 5.062 1.00 91.69 88 ALA A C 1
ATOM 672 O O . ALA A 1 88 ? -7.341 16.840 5.035 1.00 91.69 88 ALA A O 1
ATOM 673 N N . ASP A 1 89 ? -5.644 15.784 3.988 1.00 90.50 89 ASP A N 1
ATOM 674 C CA . ASP A 1 89 ? -6.202 15.792 2.628 1.00 90.50 89 ASP A CA 1
ATOM 675 C C . ASP A 1 89 ? -6.826 14.437 2.236 1.00 90.50 89 ASP A C 1
ATOM 677 O O . ASP A 1 89 ? -7.063 14.159 1.060 1.00 90.50 89 ASP A O 1
ATOM 681 N N . GLY A 1 90 ? -7.023 13.553 3.218 1.00 93.88 90 GLY A N 1
ATOM 682 C CA . GLY A 1 90 ? -7.594 12.226 3.028 1.00 93.88 90 GLY A CA 1
ATOM 683 C C . GLY A 1 90 ? -9.113 12.203 3.180 1.00 93.88 90 GLY A C 1
ATOM 684 O O . GLY A 1 90 ? -9.761 13.201 3.488 1.00 93.88 90 GLY A O 1
ATOM 685 N N . GLU A 1 91 ? -9.686 11.019 3.016 1.00 96.94 91 GLU A N 1
ATOM 686 C CA . GLU A 1 91 ? -11.083 10.754 3.353 1.00 96.94 91 GLU A CA 1
ATOM 687 C C . GLU A 1 91 ? -11.194 10.029 4.697 1.00 96.94 91 GLU A C 1
ATOM 689 O O . GLU A 1 91 ? -10.243 9.419 5.193 1.00 96.94 91 GLU A O 1
ATOM 694 N N . THR A 1 92 ? -12.384 10.079 5.287 1.00 97.44 92 THR A N 1
ATOM 695 C CA . THR A 1 92 ? -12.756 9.243 6.431 1.00 97.44 92 THR A CA 1
ATOM 696 C C . THR A 1 92 ? -13.963 8.407 6.032 1.00 97.44 92 THR A C 1
ATOM 698 O O . THR A 1 92 ? -14.986 8.951 5.617 1.00 97.44 92 THR A O 1
ATOM 701 N N . LEU A 1 93 ? -13.822 7.089 6.129 1.00 98.00 93 LEU A N 1
ATOM 702 C CA . LEU A 1 93 ? -14.859 6.113 5.820 1.00 98.00 93 LEU A CA 1
ATOM 703 C C . LEU A 1 93 ? -15.924 6.057 6.933 1.00 98.00 93 LEU A C 1
ATOM 705 O O . LEU A 1 93 ? -15.675 6.538 8.041 1.00 98.00 93 LEU A O 1
ATOM 709 N N . PRO A 1 94 ? -17.114 5.471 6.677 1.00 97.50 94 PRO A N 1
ATOM 710 C CA . PRO A 1 94 ? -18.201 5.411 7.661 1.00 97.50 94 PRO A CA 1
ATOM 711 C C . PRO A 1 94 ? -17.856 4.681 8.963 1.00 97.50 94 PRO A C 1
ATOM 713 O O . PRO A 1 94 ? -18.433 4.985 10.003 1.00 97.50 94 PRO A O 1
ATOM 716 N N . ASP A 1 95 ? -16.924 3.730 8.909 1.00 94.75 95 ASP A N 1
ATOM 717 C CA . ASP A 1 95 ? -16.408 3.013 10.078 1.00 94.75 95 ASP A CA 1
ATOM 718 C C . ASP A 1 95 ? -15.430 3.863 10.909 1.00 94.75 95 ASP A C 1
ATOM 720 O O . ASP A 1 95 ? -15.093 3.480 12.022 1.00 94.75 95 ASP A O 1
ATOM 724 N N . GLY A 1 96 ? -15.003 5.026 10.405 1.00 95.25 96 GLY A N 1
ATOM 725 C CA . GLY A 1 96 ? -14.005 5.903 11.015 1.00 95.25 96 GLY A CA 1
ATOM 726 C C . GLY A 1 96 ? -12.583 5.695 10.489 1.00 95.25 96 GLY A C 1
ATOM 727 O O . GLY A 1 96 ? -11.678 6.422 10.909 1.00 95.25 96 GLY A O 1
ATOM 728 N N . THR A 1 97 ? -12.366 4.749 9.569 1.00 96.69 97 THR A N 1
ATOM 729 C CA . THR A 1 97 ? -11.061 4.516 8.945 1.00 96.69 97 THR A CA 1
ATOM 730 C C . THR A 1 97 ? -10.671 5.720 8.098 1.00 96.69 97 THR A C 1
ATOM 732 O O . THR A 1 97 ? -11.408 6.144 7.208 1.00 96.69 97 THR A O 1
ATOM 735 N N . ARG A 1 98 ? -9.491 6.283 8.356 1.00 97.75 98 ARG A N 1
ATOM 736 C CA . ARG A 1 98 ? -8.935 7.369 7.542 1.00 97.75 98 ARG A CA 1
ATOM 737 C C . ARG A 1 98 ? -8.120 6.787 6.406 1.00 97.75 98 ARG A C 1
ATOM 739 O O . ARG A 1 98 ? -7.382 5.830 6.623 1.00 97.75 98 ARG A O 1
ATOM 746 N N . VAL A 1 99 ? -8.225 7.376 5.222 1.00 98.50 99 VAL A N 1
ATOM 747 C CA . VAL A 1 99 ? -7.503 6.920 4.033 1.00 98.50 99 VAL A CA 1
ATOM 748 C C . VAL A 1 99 ? -6.867 8.105 3.326 1.00 98.50 99 VAL A C 1
ATOM 750 O O . VAL A 1 99 ? -7.528 9.104 3.055 1.00 98.50 99 VAL A O 1
ATOM 753 N N . ALA A 1 100 ? -5.585 7.987 3.002 1.00 98.12 100 ALA A N 1
ATOM 754 C CA . ALA A 1 100 ? -4.869 8.930 2.159 1.00 98.12 100 ALA A CA 1
ATOM 755 C C . ALA A 1 100 ? -4.227 8.180 0.988 1.00 98.12 100 ALA A C 1
ATOM 757 O O . ALA A 1 100 ? -3.598 7.135 1.160 1.00 98.12 100 ALA A O 1
ATOM 758 N N . THR A 1 101 ? -4.373 8.724 -0.217 1.00 97.94 101 THR A N 1
ATOM 759 C CA . THR A 1 101 ? -3.753 8.181 -1.430 1.00 97.94 101 THR A CA 1
ATOM 760 C C . THR A 1 101 ? -2.808 9.203 -2.027 1.00 97.94 101 THR A C 1
ATOM 762 O O . THR A 1 101 ? -3.147 10.381 -2.111 1.00 97.94 101 THR A O 1
ATOM 765 N N . ARG A 1 102 ? -1.641 8.762 -2.491 1.00 96.56 102 ARG A N 1
ATOM 766 C CA . ARG A 1 102 ? -0.659 9.645 -3.128 1.00 96.56 102 ARG A CA 1
ATOM 767 C C . ARG A 1 102 ? 0.013 8.964 -4.307 1.00 96.56 102 ARG A C 1
ATOM 769 O O . ARG A 1 102 ? 0.255 7.758 -4.292 1.00 96.56 102 ARG A O 1
ATOM 776 N N . GLN A 1 103 ? 0.350 9.772 -5.301 1.00 96.50 103 GLN A N 1
ATOM 777 C CA . GLN A 1 103 ? 1.252 9.420 -6.388 1.00 96.50 103 GLN A CA 1
ATOM 778 C C . GLN A 1 103 ? 2.379 10.443 -6.382 1.00 96.50 103 GLN A C 1
ATOM 780 O O . GLN A 1 103 ? 2.130 11.640 -6.241 1.00 96.50 103 GLN A O 1
ATOM 785 N N . GLY A 1 104 ? 3.614 9.985 -6.500 1.00 94.12 104 GLY A N 1
ATOM 786 C CA . GLY A 1 104 ? 4.754 10.885 -6.549 1.00 94.12 104 GLY A CA 1
ATOM 787 C C . GLY A 1 104 ? 6.013 10.185 -7.033 1.00 94.12 104 GLY A C 1
ATOM 788 O O . GLY A 1 104 ? 5.972 8.989 -7.327 1.00 94.12 104 GLY A O 1
ATOM 789 N N . PRO A 1 105 ? 7.130 10.920 -7.110 1.00 94.00 105 PRO A N 1
ATOM 790 C CA . PRO A 1 105 ? 8.414 10.348 -7.482 1.00 94.00 105 PRO A CA 1
ATOM 791 C C . PRO A 1 105 ? 8.819 9.200 -6.552 1.00 94.00 105 PRO A C 1
ATOM 793 O O . PRO A 1 105 ? 8.525 9.216 -5.350 1.00 94.00 105 PRO A O 1
ATOM 796 N N . GLY A 1 106 ? 9.522 8.217 -7.110 1.00 87.81 106 GLY A N 1
ATOM 797 C CA . GLY A 1 106 ? 10.210 7.186 -6.350 1.00 87.81 106 GLY A CA 1
ATOM 798 C C . GLY A 1 106 ? 11.223 7.782 -5.371 1.00 87.81 106 GLY A C 1
ATOM 799 O O . GLY A 1 106 ? 11.741 8.881 -5.550 1.00 87.81 106 GLY A O 1
ATOM 800 N N . GLU A 1 107 ? 11.524 7.042 -4.308 1.00 83.56 107 GLU A N 1
ATOM 801 C CA . GLU A 1 107 ? 12.415 7.500 -3.229 1.00 83.56 107 GLU A CA 1
ATOM 802 C C . GLU A 1 107 ? 13.909 7.397 -3.583 1.00 83.56 107 GLU A C 1
ATOM 804 O O . GLU A 1 107 ? 14.771 7.769 -2.784 1.00 83.56 107 GLU A O 1
ATOM 809 N N . LYS A 1 108 ? 14.230 6.801 -4.732 1.00 86.25 108 LYS A N 1
ATOM 810 C CA . LYS A 1 108 ? 15.574 6.359 -5.118 1.00 86.25 108 LYS A CA 1
ATOM 811 C C . LYS A 1 108 ? 15.995 6.990 -6.446 1.00 86.25 108 LYS A C 1
ATOM 813 O O . LYS A 1 108 ? 15.268 7.788 -7.019 1.00 86.25 108 LYS A O 1
ATOM 818 N N . ALA A 1 109 ? 17.211 6.670 -6.885 1.00 76.69 109 ALA A N 1
ATOM 819 C CA . ALA A 1 109 ? 17.899 7.386 -7.956 1.00 76.69 109 ALA A CA 1
ATOM 820 C C . ALA A 1 109 ? 17.384 7.102 -9.381 1.00 76.69 109 ALA A C 1
ATOM 822 O O . ALA A 1 109 ? 17.814 7.796 -10.299 1.00 76.69 109 ALA A O 1
ATOM 823 N N . GLY A 1 110 ? 16.512 6.107 -9.580 1.00 83.75 110 GLY A N 1
ATOM 824 C CA . GLY A 1 110 ? 15.983 5.770 -10.901 1.00 83.75 110 GLY A CA 1
ATOM 825 C C . GLY A 1 110 ? 15.211 6.923 -11.544 1.00 83.75 110 GLY A C 1
ATOM 826 O O . GLY A 1 110 ? 14.356 7.546 -10.909 1.00 83.75 110 GLY A O 1
ATOM 827 N N . SER A 1 111 ? 15.490 7.203 -12.817 1.00 90.00 111 SER A N 1
ATOM 828 C CA . SER A 1 111 ? 14.791 8.241 -13.570 1.00 90.00 111 SER A CA 1
ATOM 829 C C . SER A 1 111 ? 13.360 7.816 -13.886 1.00 90.00 111 SER A C 1
ATOM 831 O O . SER A 1 111 ? 13.096 6.669 -14.247 1.00 90.00 111 SER A O 1
ATOM 833 N N . GLY A 1 112 ? 12.421 8.753 -13.754 1.00 93.69 112 GLY A N 1
ATOM 834 C CA . GLY A 1 112 ? 11.013 8.540 -14.096 1.00 93.69 112 GLY A CA 1
ATOM 835 C C . GLY A 1 112 ? 10.244 7.603 -13.163 1.00 93.69 112 GLY A C 1
ATOM 836 O O . GLY A 1 112 ? 9.044 7.465 -13.352 1.00 93.69 112 GLY A O 1
ATOM 837 N N . VAL A 1 113 ? 10.894 7.003 -12.157 1.00 96.75 113 VAL A N 1
ATOM 838 C CA . VAL A 1 113 ? 10.252 6.070 -11.224 1.00 96.75 113 VAL A CA 1
ATOM 839 C C . VAL A 1 113 ? 9.127 6.770 -10.478 1.00 96.75 113 VAL A C 1
ATOM 841 O O . VAL A 1 113 ? 9.341 7.820 -9.860 1.00 96.75 113 VAL A O 1
ATOM 844 N N . VAL A 1 114 ? 7.950 6.151 -10.462 1.00 96.75 114 VAL A N 1
ATOM 845 C CA . VAL A 1 114 ? 6.827 6.580 -9.627 1.00 96.75 114 VAL A CA 1
ATOM 846 C C . VAL A 1 114 ? 6.574 5.610 -8.482 1.00 96.75 114 VAL A C 1
ATOM 848 O O . VAL A 1 114 ? 6.755 4.396 -8.581 1.00 96.75 114 VAL A O 1
ATOM 851 N N . MET A 1 115 ? 6.103 6.167 -7.372 1.00 97.50 115 MET A N 1
ATOM 852 C CA . MET A 1 115 ? 5.562 5.421 -6.250 1.00 97.50 115 MET A CA 1
ATOM 853 C C . MET A 1 115 ? 4.105 5.812 -6.042 1.00 97.50 115 MET A C 1
ATOM 855 O O . MET A 1 115 ? 3.769 6.987 -5.866 1.00 97.50 115 MET A O 1
ATOM 859 N N . TRP A 1 116 ? 3.241 4.807 -6.025 1.00 98.50 116 TRP A N 1
ATOM 860 C CA . TRP A 1 116 ? 1.849 4.947 -5.616 1.00 98.50 116 TRP A CA 1
ATOM 861 C C . TRP A 1 116 ? 1.707 4.427 -4.197 1.00 98.50 116 TRP A C 1
ATOM 863 O O . TRP A 1 116 ? 2.280 3.388 -3.881 1.00 98.50 116 TRP A O 1
ATOM 873 N N . THR A 1 117 ? 0.962 5.127 -3.347 1.00 98.50 117 THR A N 1
ATOM 874 C CA . THR A 1 117 ? 0.751 4.724 -1.953 1.00 98.50 117 THR A CA 1
ATOM 875 C C . THR A 1 117 ? -0.706 4.871 -1.557 1.00 98.50 117 THR A C 1
ATOM 877 O O . THR A 1 117 ? -1.323 5.901 -1.838 1.00 98.50 117 THR A O 1
ATOM 880 N N . VAL A 1 118 ? -1.196 3.879 -0.818 1.00 98.75 118 VAL A N 1
ATOM 881 C CA . VAL A 1 118 ? -2.393 3.981 0.015 1.00 98.75 118 VAL A CA 1
ATOM 882 C C . VAL A 1 118 ? -1.979 3.827 1.474 1.00 98.75 118 VAL A C 1
ATOM 884 O O . VAL A 1 118 ? -1.280 2.882 1.833 1.00 98.75 118 VAL A O 1
ATOM 887 N N . ASP A 1 119 ? -2.384 4.787 2.291 1.00 98.06 119 ASP A N 1
ATOM 888 C CA . ASP A 1 119 ? -2.142 4.861 3.727 1.00 98.06 119 ASP A CA 1
ATOM 889 C C . ASP A 1 119 ? -3.503 4.827 4.420 1.00 98.06 119 ASP A C 1
ATOM 891 O O . ASP A 1 119 ? -4.386 5.610 4.057 1.00 98.06 119 ASP A O 1
ATOM 895 N N . THR A 1 120 ? -3.706 3.893 5.343 1.00 98.06 120 THR A N 1
ATOM 896 C CA . THR A 1 120 ? -4.954 3.742 6.094 1.00 98.06 120 THR A CA 1
ATOM 897 C C . THR A 1 120 ? -4.677 3.764 7.584 1.00 98.06 120 THR A C 1
ATOM 899 O O . THR A 1 120 ? -3.663 3.240 8.041 1.00 98.06 120 THR A O 1
ATOM 902 N N . LEU A 1 121 ? -5.578 4.368 8.353 1.00 96.56 121 LEU A N 1
ATOM 903 C CA . LEU A 1 121 ? -5.545 4.356 9.810 1.00 96.56 121 LEU A CA 1
ATOM 904 C C . LEU A 1 121 ? -6.926 3.978 10.322 1.00 96.56 121 LEU A C 1
ATOM 906 O O . LEU A 1 121 ? -7.872 4.764 10.217 1.00 96.56 121 LEU A O 1
ATOM 910 N N . ARG A 1 122 ? -7.017 2.779 10.893 1.00 94.38 122 ARG A N 1
ATOM 911 C CA . ARG A 1 122 ? -8.224 2.300 11.558 1.00 94.38 122 ARG A CA 1
ATOM 912 C C . ARG A 1 122 ? -8.491 3.100 12.831 1.00 94.38 122 ARG A C 1
ATOM 914 O O . ARG A 1 122 ? -7.539 3.484 13.524 1.00 94.38 122 ARG A O 1
ATOM 921 N N . PRO A 1 123 ? -9.770 3.337 13.159 1.00 90.00 123 PRO A N 1
ATOM 922 C CA . PRO A 1 123 ? -10.148 3.965 14.416 1.00 90.00 123 PRO A CA 1
ATOM 923 C C . PRO A 1 123 ? -9.803 3.050 15.600 1.00 90.00 123 PRO A C 1
ATOM 925 O O . PRO A 1 123 ? -9.633 1.842 15.455 1.00 90.00 123 PRO A O 1
ATOM 928 N N . GLY A 1 124 ? -9.717 3.627 16.794 1.00 85.31 124 GLY A N 1
ATOM 929 C CA . GLY A 1 124 ? -9.401 2.904 18.027 1.00 85.31 124 GLY A CA 1
ATOM 930 C C . GLY A 1 124 ? -8.446 3.697 18.911 1.00 85.31 124 GLY A C 1
ATOM 931 O O . GLY A 1 124 ? -7.819 4.651 18.452 1.00 85.31 124 GLY A O 1
ATOM 932 N N . ALA A 1 125 ? -8.346 3.311 20.186 1.00 77.62 125 ALA A N 1
ATOM 933 C CA . ALA A 1 125 ? -7.508 4.016 21.159 1.00 77.62 125 ALA A CA 1
ATOM 934 C C . ALA A 1 125 ? -6.019 3.980 20.783 1.00 77.62 125 ALA A C 1
ATOM 936 O O . ALA A 1 125 ? -5.312 4.963 20.974 1.00 77.62 125 ALA A O 1
ATOM 937 N N . GLU A 1 126 ? -5.557 2.864 20.218 1.00 79.00 126 GLU A N 1
ATOM 938 C CA . GLU A 1 126 ? -4.174 2.729 19.758 1.00 79.00 126 GLU A CA 1
ATOM 939 C C . GLU A 1 126 ? -4.034 3.137 18.284 1.00 79.00 126 GLU A C 1
ATOM 941 O O . GLU A 1 126 ? -3.044 3.749 17.895 1.00 79.00 126 GLU A O 1
ATOM 946 N N . GLY A 1 127 ? -5.051 2.895 17.457 1.00 87.25 127 GLY A N 1
ATOM 947 C CA . GLY A 1 127 ? -4.986 3.137 16.018 1.00 87.25 127 GLY A CA 1
ATOM 948 C C . GLY A 1 127 ? -4.037 2.155 15.325 1.00 87.25 127 GLY A C 1
ATOM 949 O O . GLY A 1 127 ? -2.882 1.977 15.718 1.00 87.25 127 GLY A O 1
ATOM 950 N N . PHE A 1 128 ? -4.533 1.519 14.269 1.00 92.56 128 PHE A N 1
ATOM 951 C CA . PHE A 1 128 ? -3.766 0.563 13.478 1.00 92.56 128 PHE A CA 1
ATOM 952 C C . PHE A 1 128 ? -3.617 1.088 12.058 1.00 92.56 128 PHE A C 1
ATOM 954 O O . PHE A 1 128 ? -4.610 1.364 11.382 1.00 92.56 128 PHE A O 1
ATOM 961 N N . ARG A 1 129 ? -2.371 1.277 11.630 1.00 95.44 129 ARG A N 1
ATOM 962 C CA . ARG A 1 129 ? -2.031 1.894 10.354 1.00 95.44 129 ARG A CA 1
ATOM 963 C C . ARG A 1 129 ? -1.493 0.858 9.378 1.00 95.44 129 ARG A C 1
ATOM 965 O O . ARG A 1 129 ? -0.580 0.118 9.732 1.00 95.44 129 ARG A O 1
ATOM 972 N N . VAL A 1 130 ? -1.986 0.871 8.142 1.00 97.62 130 VAL A N 1
ATOM 973 C CA . VAL A 1 130 ? -1.463 0.057 7.035 1.00 97.62 130 VAL A CA 1
ATOM 974 C C . VAL A 1 130 ? -1.029 0.977 5.902 1.00 97.62 130 VAL A C 1
ATOM 976 O O . VAL A 1 130 ? -1.817 1.763 5.386 1.00 97.62 130 VAL A O 1
ATOM 979 N N . VAL A 1 131 ? 0.233 0.870 5.487 1.00 97.94 131 VAL A N 1
ATOM 980 C CA . VAL A 1 131 ? 0.790 1.650 4.375 1.00 97.94 131 VAL A CA 1
ATOM 981 C C . VAL A 1 131 ? 1.246 0.702 3.287 1.00 97.94 131 VAL A C 1
ATOM 983 O O . VAL A 1 131 ? 2.223 -0.018 3.482 1.00 97.94 131 VAL A O 1
ATOM 986 N N . VAL A 1 132 ? 0.588 0.732 2.132 1.00 98.69 132 VAL A N 1
ATOM 987 C CA . VAL A 1 132 ? 0.949 -0.079 0.965 1.00 98.69 132 VAL A CA 1
ATOM 988 C C . VAL A 1 132 ? 1.462 0.837 -0.133 1.00 98.69 132 VAL A C 1
ATOM 990 O O . VAL A 1 132 ? 0.779 1.785 -0.518 1.00 98.69 132 VAL A O 1
ATOM 993 N N . SER A 1 133 ? 2.648 0.542 -0.664 1.00 98.56 133 SER A N 1
ATOM 994 C CA . SER A 1 133 ? 3.236 1.279 -1.784 1.00 98.56 133 SER A CA 1
ATOM 995 C C . SER A 1 133 ? 3.637 0.356 -2.924 1.00 98.56 133 SER A C 1
ATOM 997 O O . SER A 1 133 ? 4.151 -0.728 -2.665 1.00 98.56 133 SER A O 1
ATOM 999 N N . ALA A 1 134 ? 3.501 0.804 -4.171 1.00 98.50 134 ALA A N 1
ATOM 1000 C CA . ALA A 1 134 ? 3.965 0.072 -5.348 1.00 98.50 134 ALA A CA 1
ATOM 1001 C C . ALA A 1 134 ? 4.764 0.950 -6.317 1.00 98.50 134 ALA A C 1
ATOM 1003 O O . ALA A 1 134 ? 4.583 2.169 -6.341 1.00 98.50 134 ALA A O 1
ATOM 1004 N N . PHE A 1 135 ? 5.634 0.308 -7.102 1.00 98.19 135 PHE A N 1
ATOM 1005 C CA . PHE A 1 135 ? 6.581 0.950 -8.022 1.00 98.19 135 PHE A CA 1
ATOM 1006 C C . PHE A 1 135 ? 6.445 0.440 -9.456 1.00 98.19 135 PHE A C 1
ATOM 1008 O O . PHE A 1 135 ? 6.148 -0.727 -9.692 1.00 98.19 135 PHE A O 1
ATOM 1015 N N . ASP A 1 136 ? 6.747 1.300 -10.415 1.00 97.38 136 ASP A N 1
ATOM 1016 C CA . ASP A 1 136 ? 6.776 1.044 -11.862 1.00 97.38 136 ASP A CA 1
ATOM 1017 C C . ASP A 1 136 ? 8.123 0.480 -12.378 1.00 97.38 136 ASP A C 1
ATOM 1019 O O . ASP A 1 136 ? 8.380 0.379 -13.582 1.00 97.38 136 ASP A O 1
ATOM 1023 N N . THR A 1 137 ? 9.003 0.066 -11.472 1.00 96.56 137 THR A N 1
ATOM 1024 C CA . THR A 1 137 ? 10.300 -0.536 -11.796 1.00 96.56 137 THR A CA 1
ATOM 1025 C C . THR A 1 137 ? 10.592 -1.727 -10.901 1.00 96.56 137 THR A C 1
ATOM 1027 O O . THR A 1 137 ? 10.230 -1.723 -9.729 1.00 96.56 137 THR A O 1
ATOM 1030 N N . GLY A 1 138 ? 11.274 -2.742 -11.437 1.00 94.38 138 GLY A N 1
ATOM 1031 C CA . GLY A 1 138 ? 11.715 -3.913 -10.673 1.00 94.38 138 GLY A CA 1
ATOM 1032 C C . GLY A 1 138 ? 12.840 -3.613 -9.676 1.00 94.38 138 GLY A C 1
ATOM 1033 O O . GLY A 1 138 ? 13.011 -4.360 -8.715 1.00 94.38 138 GLY A O 1
ATOM 1034 N N . ASP A 1 139 ? 13.580 -2.526 -9.895 1.00 91.12 139 ASP A N 1
ATOM 1035 C CA . ASP A 1 139 ? 14.661 -2.040 -9.040 1.00 91.12 139 ASP A CA 1
ATOM 1036 C C . ASP A 1 139 ? 14.558 -0.518 -8.951 1.00 91.12 139 ASP A C 1
ATOM 1038 O O . ASP A 1 139 ? 14.701 0.177 -9.948 1.00 91.12 139 ASP A O 1
ATOM 1042 N N . GLN A 1 140 ? 14.335 0.013 -7.750 1.00 87.25 140 GLN A N 1
ATOM 1043 C CA . GLN A 1 140 ? 14.174 1.456 -7.544 1.00 87.25 140 GLN A CA 1
ATOM 1044 C C . GLN A 1 140 ? 15.456 2.262 -7.852 1.00 87.25 140 GLN A C 1
ATOM 1046 O O . GLN A 1 140 ? 15.401 3.487 -7.940 1.00 87.25 140 GLN A O 1
ATOM 1051 N N . ASN A 1 141 ? 16.616 1.610 -7.999 1.00 91.19 141 ASN A N 1
ATOM 1052 C CA . ASN A 1 141 ? 17.853 2.260 -8.449 1.00 91.19 141 ASN A CA 1
ATOM 1053 C C . ASN A 1 141 ? 17.993 2.299 -9.978 1.00 91.19 141 ASN A C 1
ATOM 1055 O O . ASN A 1 141 ? 18.903 2.958 -10.475 1.00 91.19 141 ASN A O 1
ATOM 1059 N N . ALA A 1 142 ? 17.124 1.598 -10.704 1.00 92.06 142 ALA A N 1
ATOM 1060 C CA . ALA A 1 142 ? 17.033 1.632 -12.153 1.00 92.06 142 ALA A CA 1
ATOM 1061 C C . ALA A 1 142 ? 15.859 2.514 -12.593 1.00 92.06 142 ALA A C 1
ATOM 1063 O O . ALA A 1 142 ? 14.930 2.770 -11.825 1.00 92.06 142 ALA A O 1
ATOM 1064 N N . ASP A 1 143 ? 15.901 2.958 -13.844 1.00 95.69 143 ASP A N 1
ATOM 1065 C CA . ASP A 1 143 ? 14.842 3.773 -14.435 1.00 95.69 143 ASP A CA 1
ATOM 1066 C C . ASP A 1 143 ? 13.492 3.036 -14.468 1.00 95.69 143 ASP A C 1
ATOM 1068 O O . ASP A 1 143 ? 13.420 1.802 -14.388 1.00 95.69 143 ASP A O 1
ATOM 1072 N N . ALA A 1 144 ? 12.410 3.808 -14.590 1.00 96.12 144 ALA A N 1
ATOM 1073 C CA . ALA A 1 144 ? 11.068 3.276 -14.788 1.00 96.12 144 ALA A CA 1
ATOM 1074 C C . ALA A 1 144 ? 11.015 2.335 -16.000 1.00 96.12 144 ALA A C 1
ATOM 1076 O O . ALA A 1 144 ? 11.568 2.613 -17.064 1.00 96.12 144 ALA A O 1
ATOM 1077 N N . THR A 1 145 ? 10.313 1.213 -15.843 1.00 95.94 145 THR A N 1
ATOM 1078 C CA . THR A 1 145 ? 10.159 0.202 -16.910 1.00 95.94 145 THR A CA 1
ATOM 1079 C C . THR A 1 145 ? 8.755 0.180 -17.513 1.00 95.94 145 THR A C 1
ATOM 1081 O O . THR A 1 145 ? 8.493 -0.571 -18.451 1.00 95.94 145 THR A O 1
ATOM 1084 N N . ARG A 1 146 ? 7.845 0.983 -16.956 1.00 94.56 146 ARG A N 1
ATOM 1085 C CA . ARG A 1 146 ? 6.445 1.153 -17.357 1.00 94.56 146 ARG A CA 1
ATOM 1086 C C . ARG A 1 146 ? 5.922 2.478 -16.799 1.00 94.56 146 ARG A C 1
ATOM 1088 O O . ARG A 1 146 ? 6.554 3.054 -15.927 1.00 94.56 146 ARG A O 1
ATOM 1095 N N . ASP A 1 147 ? 4.753 2.915 -17.256 1.00 92.88 147 ASP A N 1
ATOM 1096 C CA . ASP A 1 147 ? 4.182 4.215 -16.861 1.00 92.88 147 ASP A CA 1
ATOM 1097 C C . ASP A 1 147 ? 3.526 4.215 -15.467 1.00 92.88 147 ASP A C 1
ATOM 1099 O O . ASP A 1 147 ? 3.237 5.269 -14.902 1.00 92.88 147 ASP A O 1
ATOM 1103 N N . ALA A 1 148 ? 3.215 3.031 -14.929 1.00 96.25 148 ALA A N 1
ATOM 1104 C CA . ALA A 1 148 ? 2.527 2.869 -13.653 1.00 96.25 148 ALA A CA 1
ATOM 1105 C C . ALA A 1 148 ? 2.857 1.517 -12.999 1.00 96.25 148 ALA A C 1
ATOM 1107 O O . ALA A 1 148 ? 3.121 0.551 -13.718 1.00 96.25 148 ALA A O 1
ATOM 1108 N N . PRO A 1 149 ? 2.786 1.393 -11.661 1.00 98.06 149 PRO A N 1
ATOM 1109 C CA . PRO A 1 149 ? 2.932 0.111 -10.973 1.00 98.06 149 PRO A CA 1
ATOM 1110 C C . PRO A 1 149 ? 1.950 -0.956 -11.482 1.00 98.06 149 PRO A C 1
ATOM 1112 O O . PRO A 1 149 ? 0.863 -0.634 -11.963 1.00 98.06 149 PRO A O 1
ATOM 1115 N N . ALA A 1 150 ? 2.312 -2.238 -11.352 1.00 98.19 150 ALA A N 1
ATOM 1116 C CA . ALA A 1 150 ? 1.460 -3.327 -11.842 1.00 98.19 150 ALA A CA 1
ATOM 1117 C C . ALA A 1 150 ? 0.095 -3.400 -11.116 1.00 98.19 150 ALA A C 1
ATOM 1119 O O . ALA A 1 150 ? -0.928 -3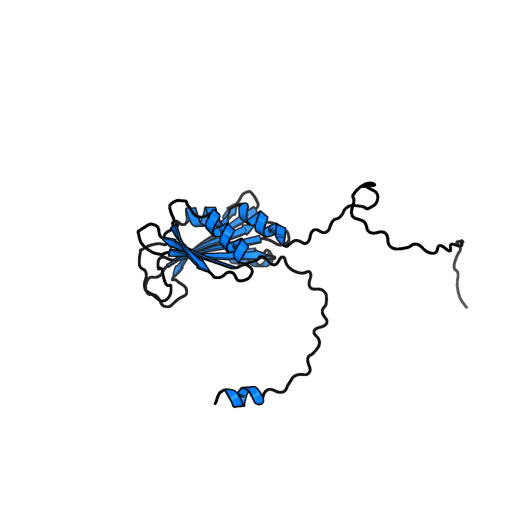.551 -11.793 1.00 98.19 150 ALA A O 1
ATOM 1120 N N . PRO A 1 151 ? 0.012 -3.244 -9.776 1.00 97.88 151 PRO A N 1
ATOM 1121 C CA . PRO A 1 151 ? -1.269 -3.045 -9.111 1.00 97.88 151 PRO A CA 1
ATOM 1122 C C . PRO A 1 151 ? -1.796 -1.624 -9.344 1.00 97.88 151 PRO A C 1
ATOM 1124 O O . PRO A 1 151 ? -1.113 -0.636 -9.071 1.00 97.88 151 PRO A O 1
ATOM 1127 N N . ALA A 1 152 ? -3.055 -1.518 -9.765 1.00 97.19 152 ALA A N 1
ATOM 1128 C CA . ALA A 1 152 ? -3.759 -0.243 -9.844 1.00 97.19 152 ALA A CA 1
ATOM 1129 C C . ALA A 1 152 ? -4.003 0.356 -8.444 1.00 97.19 152 ALA A C 1
ATOM 1131 O O . ALA A 1 152 ? -4.085 -0.380 -7.459 1.00 97.19 152 ALA A O 1
ATOM 1132 N N . MET A 1 153 ? -4.225 1.675 -8.355 1.00 98.12 153 MET A N 1
ATOM 1133 C CA . MET A 1 153 ? -4.511 2.354 -7.079 1.00 98.12 153 MET A CA 1
ATOM 1134 C C . MET A 1 153 ? -5.691 1.715 -6.325 1.00 98.12 153 MET A C 1
ATOM 1136 O O . MET A 1 153 ? -5.603 1.481 -5.124 1.00 98.12 153 MET A O 1
ATOM 1140 N N . GLU A 1 154 ? -6.750 1.322 -7.037 1.00 98.25 154 GLU A N 1
ATOM 1141 C CA . GLU A 1 154 ? -7.896 0.606 -6.455 1.00 98.25 154 GLU A C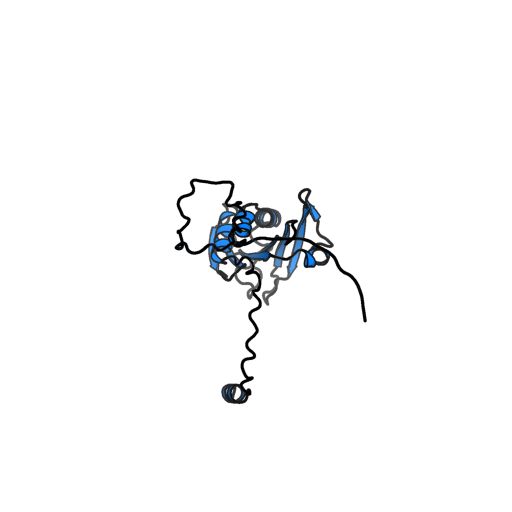A 1
ATOM 1142 C C . GLU A 1 154 ? -7.523 -0.755 -5.854 1.00 98.25 154 GLU A C 1
ATOM 1144 O O . GLU A 1 154 ? -8.102 -1.191 -4.861 1.00 98.25 154 GLU A O 1
ATOM 1149 N N . GLN A 1 155 ? -6.545 -1.450 -6.437 1.00 98.56 155 GLN A N 1
ATOM 1150 C CA . GLN A 1 155 ? -6.067 -2.726 -5.905 1.00 98.56 155 GLN A CA 1
ATOM 1151 C C . GLN A 1 155 ? -5.217 -2.500 -4.654 1.00 98.56 155 GLN A C 1
ATOM 1153 O O . GLN A 1 155 ? -5.417 -3.196 -3.663 1.00 98.56 155 GLN A O 1
ATOM 1158 N N . LEU A 1 156 ? -4.344 -1.484 -4.655 1.00 98.75 156 LEU A N 1
ATOM 1159 C CA . LEU A 1 156 ? -3.605 -1.075 -3.454 1.00 98.75 156 LEU A CA 1
ATOM 1160 C C . LEU A 1 156 ? -4.555 -0.681 -2.322 1.00 98.75 156 LEU A C 1
ATOM 1162 O O . LEU A 1 156 ? -4.334 -1.057 -1.174 1.00 98.75 156 LEU A O 1
ATOM 1166 N N . ARG A 1 157 ? -5.645 0.018 -2.654 1.00 98.69 157 ARG A N 1
ATOM 1167 C CA . ARG A 1 157 ? -6.679 0.405 -1.695 1.00 98.69 157 ARG A CA 1
ATOM 1168 C C . ARG A 1 157 ? -7.373 -0.804 -1.082 1.00 98.69 157 ARG A C 1
ATOM 1170 O O . ARG A 1 157 ? -7.504 -0.864 0.136 1.00 98.69 157 ARG A O 1
ATOM 1177 N N . LYS A 1 158 ? -7.773 -1.780 -1.901 1.00 98.69 158 LYS A N 1
ATOM 1178 C CA . LYS A 1 158 ? -8.361 -3.040 -1.416 1.00 98.69 158 LYS A CA 1
ATOM 1179 C C . LYS A 1 158 ? -7.414 -3.788 -0.483 1.00 98.69 158 LYS A C 1
ATOM 1181 O O . LYS A 1 158 ? -7.847 -4.239 0.570 1.00 98.69 158 LYS A O 1
ATOM 1186 N N . ILE A 1 159 ? -6.129 -3.863 -0.835 1.00 98.56 159 ILE A N 1
ATOM 1187 C CA . ILE A 1 159 ? -5.112 -4.478 0.025 1.00 98.56 159 ILE A CA 1
ATOM 1188 C C . ILE A 1 159 ? -5.034 -3.719 1.355 1.00 98.56 159 ILE A C 1
ATOM 1190 O O . ILE A 1 159 ? -5.156 -4.340 2.401 1.00 98.56 159 ILE A O 1
ATOM 1194 N N . ALA A 1 160 ? -4.884 -2.391 1.339 1.00 98.44 160 ALA A N 1
ATOM 1195 C CA . ALA A 1 160 ? -4.696 -1.584 2.549 1.00 98.44 160 ALA A CA 1
ATOM 1196 C C . ALA A 1 160 ? -5.921 -1.540 3.486 1.00 98.44 160 ALA A C 1
ATOM 1198 O O . ALA A 1 160 ? -5.771 -1.278 4.679 1.00 98.44 160 ALA A O 1
ATOM 1199 N N . LEU A 1 161 ? -7.126 -1.781 2.960 1.00 98.31 161 LEU A N 1
ATOM 1200 C CA . LEU A 1 161 ? -8.375 -1.805 3.731 1.00 98.31 161 LEU A CA 1
ATOM 1201 C C . LEU A 1 161 ? -8.785 -3.203 4.211 1.00 98.31 161 LEU A C 1
ATOM 1203 O O . LEU A 1 161 ? -9.729 -3.305 4.985 1.00 98.31 161 LEU A O 1
ATOM 1207 N N . SER A 1 162 ? -8.100 -4.267 3.785 1.00 98.06 162 SER A N 1
ATOM 1208 C CA . SER A 1 162 ? -8.519 -5.642 4.079 1.00 98.06 162 SER A CA 1
ATOM 1209 C C . SER A 1 162 ? -8.599 -5.952 5.579 1.00 98.06 162 SER A C 1
ATOM 1211 O O . SER A 1 162 ? -7.654 -5.697 6.330 1.00 98.06 162 SER A O 1
ATOM 1213 N N . GLU A 1 163 ? -9.696 -6.576 6.003 1.00 95.38 163 GLU A N 1
ATOM 1214 C CA . GLU A 1 163 ? -9.901 -7.074 7.371 1.00 95.38 163 GLU A CA 1
ATOM 1215 C C . GLU A 1 163 ? -8.902 -8.184 7.750 1.00 95.38 163 GLU A C 1
ATOM 1217 O O . GLU A 1 163 ? -8.672 -8.435 8.928 1.00 95.38 163 GLU A O 1
ATOM 1222 N N . GLU A 1 164 ? -8.209 -8.809 6.788 1.00 95.31 164 GLU A N 1
ATOM 1223 C CA . GLU A 1 164 ? -7.166 -9.803 7.104 1.00 95.31 164 GLU A CA 1
ATOM 1224 C C . GLU A 1 164 ? -6.018 -9.220 7.943 1.00 95.31 164 GLU A C 1
ATOM 1226 O O . GLU A 1 164 ? -5.383 -9.930 8.727 1.00 95.31 164 GLU A O 1
ATOM 1231 N N . TRP A 1 165 ? -5.792 -7.906 7.858 1.00 93.94 165 TRP A N 1
ATOM 1232 C CA . TRP A 1 165 ? -4.828 -7.233 8.724 1.00 93.94 165 TRP A CA 1
ATOM 1233 C C . TRP A 1 165 ? -5.249 -7.211 10.200 1.00 93.94 165 TRP A C 1
ATOM 1235 O O . TRP A 1 165 ? -4.396 -6.994 11.054 1.00 93.94 165 TRP A O 1
ATOM 1245 N N . ASP A 1 166 ? -6.521 -7.443 10.530 1.00 87.56 166 ASP A N 1
ATOM 1246 C CA . ASP A 1 166 ? -6.986 -7.494 11.921 1.00 87.56 166 ASP A CA 1
ATOM 1247 C C . ASP A 1 166 ? -6.509 -8.768 12.633 1.00 87.56 166 ASP A C 1
ATOM 1249 O O . ASP A 1 166 ? -6.159 -8.727 13.811 1.00 87.56 166 ASP A O 1
ATOM 1253 N N . GLY A 1 167 ? -6.366 -9.889 11.916 1.00 80.88 167 GLY A N 1
ATOM 1254 C CA . GLY A 1 167 ? -5.746 -11.105 12.468 1.00 80.88 167 GLY A CA 1
ATOM 1255 C C . GLY A 1 167 ? -4.265 -10.905 12.814 1.00 80.88 167 GLY A C 1
ATOM 1256 O O . GLY A 1 167 ? -3.749 -11.460 13.791 1.00 80.88 167 GLY A O 1
ATOM 1257 N N . VAL A 1 168 ? -3.595 -10.041 12.049 1.00 77.19 168 VAL A N 1
ATOM 1258 C CA . VAL A 1 168 ? -2.236 -9.576 12.335 1.00 77.19 168 VAL A CA 1
ATOM 1259 C C . VAL A 1 168 ? -2.244 -8.604 13.523 1.00 77.19 168 VAL A C 1
ATOM 1261 O O . VAL A 1 168 ? -1.383 -8.712 14.393 1.00 77.19 168 VAL A O 1
ATOM 1264 N N . ALA A 1 169 ? -3.257 -7.731 13.612 1.00 63.28 169 ALA A N 1
ATOM 1265 C CA . ALA A 1 169 ? -3.441 -6.761 14.691 1.00 63.28 169 ALA A CA 1
ATOM 1266 C C . ALA A 1 169 ? -3.569 -7.418 16.080 1.00 63.28 169 ALA A C 1
ATOM 1268 O O . ALA A 1 169 ? -2.913 -6.987 17.028 1.00 63.28 169 ALA A O 1
ATOM 1269 N N . VAL A 1 170 ? -4.380 -8.475 16.185 1.00 54.78 170 VAL A N 1
ATOM 1270 C CA . VAL A 1 170 ? -4.777 -9.105 17.460 1.00 54.78 170 VAL A CA 1
ATOM 1271 C C . VAL A 1 170 ? -3.689 -10.010 18.051 1.00 54.78 170 VAL A C 1
ATOM 1273 O O . VAL A 1 170 ? -3.609 -10.155 19.267 1.00 54.78 170 VAL A O 1
ATOM 1276 N N . SER A 1 171 ? -2.793 -10.566 17.232 1.00 49.25 171 SER A N 1
ATOM 1277 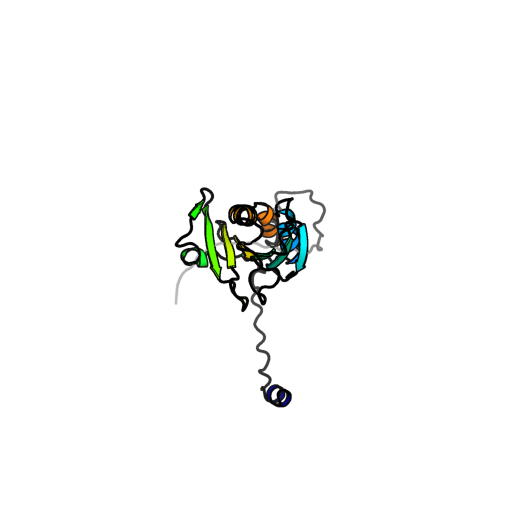C CA . SER A 1 171 ? -1.807 -11.565 17.685 1.00 49.25 171 SER A CA 1
ATOM 1278 C C . SER A 1 171 ? -0.699 -11.023 18.603 1.00 49.25 171 SER A C 1
ATOM 1280 O O . SER A 1 171 ? 0.057 -11.813 19.163 1.00 49.25 171 SER A O 1
ATOM 1282 N N . GLY A 1 172 ? -0.580 -9.702 18.771 1.00 43.12 172 GLY A N 1
ATOM 1283 C CA . GLY A 1 172 ? 0.372 -9.104 19.713 1.00 43.12 172 GLY A CA 1
ATOM 1284 C C . GLY A 1 172 ? -0.270 -8.363 20.890 1.00 43.12 172 GLY A C 1
ATOM 1285 O O . GLY A 1 172 ? 0.451 -7.884 21.764 1.00 43.12 172 GLY A O 1
ATOM 1286 N N . ALA A 1 173 ? -1.603 -8.295 20.966 1.00 45.22 173 ALA A N 1
ATOM 1287 C CA . ALA A 1 173 ? -2.271 -7.920 22.204 1.00 45.22 173 ALA A CA 1
ATOM 1288 C C . ALA A 1 173 ? -2.269 -9.161 23.101 1.00 45.22 173 ALA A C 1
ATOM 1290 O O . ALA A 1 173 ? -3.081 -10.064 22.918 1.00 45.22 173 ALA A O 1
ATOM 1291 N N . GLY A 1 174 ? -1.310 -9.238 24.029 1.00 37.47 174 GLY A N 1
ATOM 1292 C CA . GLY A 1 174 ? -1.284 -10.290 25.038 1.00 37.47 174 GLY A CA 1
ATOM 1293 C C . GLY A 1 174 ? -2.672 -10.438 25.654 1.00 37.47 174 GLY A C 1
ATOM 1294 O O . GLY A 1 174 ? -3.225 -9.475 26.185 1.00 37.47 174 GLY A O 1
ATOM 1295 N N . GLU A 1 175 ? -3.247 -11.630 25.524 1.00 33.22 175 GLU A N 1
ATOM 1296 C CA . GLU A 1 175 ? -4.540 -11.977 26.091 1.00 33.22 175 GLU A CA 1
ATOM 1297 C C . GLU A 1 175 ? -4.459 -11.798 27.613 1.00 33.22 175 GLU A C 1
ATOM 1299 O O . GLU A 1 175 ? -4.003 -12.673 28.349 1.00 33.22 175 GLU A O 1
ATOM 1304 N N . VAL A 1 176 ? -4.867 -10.631 28.117 1.00 36.75 176 VAL A N 1
ATOM 1305 C CA . VAL A 1 176 ? -5.192 -10.495 29.532 1.00 36.75 176 VAL A CA 1
ATOM 1306 C C . VAL A 1 176 ? -6.520 -11.207 29.693 1.00 36.75 176 VAL A C 1
ATOM 1308 O O . VAL A 1 176 ? -7.586 -10.654 29.436 1.00 36.75 176 VAL A O 1
ATOM 1311 N N . CYS A 1 177 ? -6.428 -12.472 30.082 1.00 32.47 177 CYS A N 1
ATOM 1312 C CA . CYS A 1 177 ? -7.543 -13.294 30.504 1.00 32.47 177 CYS A CA 1
ATOM 1313 C C . CYS A 1 177 ? -8.208 -12.620 31.724 1.00 32.47 177 CYS A C 1
ATOM 1315 O O . CYS A 1 177 ? -7.864 -12.887 32.873 1.00 32.47 177 CYS A O 1
ATOM 1317 N N . THR A 1 178 ? -9.136 -11.688 31.497 1.00 41.22 178 THR A N 1
ATOM 1318 C CA . THR A 1 178 ? -10.000 -11.116 32.538 1.00 41.22 178 THR A CA 1
ATOM 1319 C C . THR A 1 178 ? -11.173 -12.060 32.781 1.00 41.22 178 THR A C 1
ATOM 1321 O O . THR A 1 178 ? -12.325 -11.710 32.539 1.00 41.22 178 THR A O 1
ATOM 1324 N N . ILE A 1 179 ? -10.896 -13.290 33.210 1.00 47.41 179 ILE A N 1
ATOM 1325 C CA . ILE A 1 179 ? -11.941 -14.183 33.714 1.00 47.41 179 ILE A CA 1
ATOM 1326 C C . ILE A 1 179 ? -11.863 -14.139 35.238 1.00 47.41 179 ILE A C 1
ATOM 1328 O O . ILE A 1 179 ? -10.853 -14.511 35.831 1.00 47.41 179 ILE A O 1
ATOM 1332 N N . ASP A 1 180 ? -12.929 -13.641 35.870 1.00 48.72 180 ASP A N 1
ATOM 1333 C CA . ASP A 1 180 ? -13.101 -13.678 37.323 1.00 48.72 180 ASP A CA 1
ATOM 1334 C C . ASP A 1 180 ? -12.996 -15.144 37.795 1.00 48.72 180 ASP A C 1
ATOM 1336 O O . ASP A 1 180 ? -13.806 -15.978 37.369 1.00 48.72 180 ASP A O 1
ATOM 1340 N N . PRO A 1 181 ? -12.044 -15.490 38.683 1.00 45.41 181 PRO A N 1
ATOM 1341 C CA . PRO A 1 181 ? -11.866 -16.858 39.164 1.00 45.41 181 PRO A CA 1
ATOM 1342 C C . PRO A 1 181 ? -13.083 -17.410 39.926 1.00 45.41 181 PRO A C 1
ATOM 1344 O O . PRO A 1 181 ? -13.123 -18.598 40.235 1.00 45.41 181 PRO A O 1
ATOM 1347 N N . ARG A 1 182 ? -14.103 -16.590 40.213 1.00 53.72 182 ARG A N 1
ATOM 1348 C CA . ARG A 1 182 ? -15.371 -17.039 40.804 1.00 53.72 182 ARG A CA 1
ATOM 1349 C C . ARG A 1 182 ? -16.383 -17.586 39.792 1.00 53.72 182 ARG A C 1
ATOM 1351 O O . ARG A 1 182 ? -17.388 -18.147 40.219 1.00 53.72 182 ARG A O 1
ATOM 1358 N N . LEU A 1 183 ? -16.153 -17.436 38.484 1.00 47.41 183 LEU A N 1
ATOM 1359 C CA . LEU A 1 183 ? -17.155 -17.745 37.452 1.00 47.41 183 LEU A CA 1
ATOM 1360 C C . LEU A 1 183 ? -16.942 -19.076 36.701 1.00 47.41 183 LEU A C 1
ATOM 1362 O O . LEU A 1 183 ? -17.775 -19.413 35.864 1.00 47.41 183 LEU A O 1
ATOM 1366 N N . CYS A 1 184 ? -15.894 -19.867 36.978 1.00 40.06 184 CYS A N 1
ATOM 1367 C CA . CYS A 1 184 ? -15.627 -21.128 36.256 1.00 40.06 184 CYS A CA 1
ATOM 1368 C C . CYS A 1 184 ? -15.046 -22.240 37.162 1.00 40.06 184 CYS A C 1
ATOM 1370 O O . CYS A 1 184 ? -13.836 -22.270 37.373 1.00 40.06 184 CYS A O 1
ATOM 1372 N N . PRO A 1 185 ? -15.845 -23.204 37.664 1.00 42.56 185 PRO A N 1
ATOM 1373 C CA . PRO A 1 185 ? -15.329 -24.257 38.548 1.00 42.56 185 PRO A CA 1
ATOM 1374 C C . PRO A 1 185 ? -14.605 -25.427 37.846 1.00 42.56 185 PRO A C 1
ATOM 1376 O O . PRO A 1 185 ? -14.092 -26.298 38.543 1.00 42.56 185 PRO A O 1
ATOM 1379 N N . HIS A 1 186 ? -14.521 -25.487 36.505 1.00 45.03 186 HIS A N 1
ATOM 1380 C CA . HIS A 1 186 ? -14.018 -26.689 35.804 1.00 45.03 186 HIS A CA 1
ATOM 1381 C C . HIS A 1 186 ? -13.191 -26.441 34.521 1.00 45.03 186 HIS A C 1
ATOM 1383 O O . HIS A 1 186 ? -13.379 -27.140 33.528 1.00 45.03 186 HIS A O 1
ATOM 1389 N N . ALA A 1 187 ? -12.244 -25.497 34.521 1.00 37.25 187 ALA A N 1
ATOM 1390 C CA . ALA A 1 187 ? -11.218 -25.442 33.468 1.00 37.25 187 ALA A CA 1
ATOM 1391 C C . ALA A 1 187 ? -9.964 -26.252 33.887 1.00 37.25 187 ALA A C 1
ATOM 1393 O O . ALA A 1 187 ? -9.403 -25.983 34.953 1.00 37.25 187 ALA A O 1
ATOM 1394 N N . PRO A 1 188 ? -9.500 -27.247 33.103 1.00 36.97 188 PRO A N 1
ATOM 1395 C CA . PRO A 1 188 ? -8.295 -28.008 33.422 1.00 36.97 188 PRO A CA 1
ATOM 1396 C C . PRO A 1 188 ? -7.045 -27.191 33.057 1.00 36.97 188 PRO A C 1
ATOM 1398 O O . PRO A 1 188 ? -6.790 -26.936 31.885 1.00 36.97 188 PRO A O 1
ATOM 1401 N N . GLY A 1 189 ? -6.265 -26.776 34.060 1.00 41.75 189 GLY A N 1
ATOM 1402 C CA . GLY A 1 189 ? -5.007 -26.044 33.841 1.00 41.75 189 GLY A CA 1
ATOM 1403 C C . GLY A 1 189 ? -4.471 -25.243 35.034 1.00 41.75 189 GLY A C 1
ATOM 1404 O O . GLY A 1 189 ? -3.304 -24.860 35.030 1.00 41.75 189 GLY A O 1
ATOM 1405 N N . CYS A 1 190 ? -5.263 -25.023 36.086 1.00 35.81 190 CYS A N 1
ATOM 1406 C CA . CYS A 1 190 ? -4.795 -24.301 37.271 1.00 35.81 190 CYS A CA 1
ATOM 1407 C C . CYS A 1 190 ? -3.952 -25.214 38.182 1.00 35.81 190 CYS A C 1
ATOM 1409 O O . CYS A 1 190 ? -4.476 -26.012 38.966 1.00 35.81 190 CYS A O 1
ATOM 1411 N N . ALA A 1 191 ? -2.628 -25.103 38.070 1.00 36.44 191 ALA A N 1
ATOM 1412 C CA . ALA A 1 191 ? -1.683 -25.740 38.980 1.00 36.44 191 ALA A CA 1
ATOM 1413 C C . ALA A 1 191 ? -1.909 -25.247 40.424 1.00 36.44 191 ALA A C 1
ATOM 1415 O O . ALA A 1 191 ? -1.895 -24.049 40.698 1.00 36.44 191 ALA A O 1
ATOM 1416 N N . HIS A 1 192 ? -2.127 -26.185 41.346 1.00 36.59 192 HIS A N 1
ATOM 1417 C CA . HIS A 1 192 ? -2.269 -25.914 42.775 1.00 36.59 192 HIS A CA 1
ATOM 1418 C C . HIS A 1 192 ? -0.885 -25.693 43.405 1.00 36.59 192 HIS A C 1
ATOM 1420 O O . HIS A 1 192 ? -0.056 -26.603 43.415 1.00 36.59 192 HIS A O 1
ATOM 1426 N N . GLY A 1 193 ? -0.639 -24.500 43.953 1.00 34.34 193 GLY A N 1
ATOM 1427 C CA . GLY A 1 193 ? 0.444 -24.263 44.916 1.00 34.34 193 GLY A CA 1
ATOM 1428 C C . GLY A 1 193 ? 0.023 -24.710 46.326 1.00 34.34 193 GLY A C 1
ATOM 1429 O O . GLY A 1 193 ? -1.172 -24.677 46.630 1.00 34.34 193 GLY A O 1
ATOM 1430 N N . PRO A 1 194 ? 0.951 -25.163 47.191 1.00 40.66 194 PRO A N 1
ATOM 1431 C CA . PRO A 1 194 ? 0.587 -25.773 48.463 1.00 40.66 194 PRO A CA 1
ATOM 1432 C C . PRO A 1 194 ? 0.124 -24.743 49.500 1.00 40.66 194 PRO A C 1
ATOM 1434 O O . PRO A 1 194 ? 0.621 -23.621 49.579 1.00 40.66 194 PRO A O 1
ATOM 1437 N N . ALA A 1 195 ? -0.847 -25.188 50.294 1.00 37.91 195 ALA A N 1
ATOM 1438 C CA . ALA A 1 195 ? -1.528 -24.476 51.363 1.00 37.91 195 ALA A CA 1
ATOM 1439 C C . ALA A 1 195 ? -0.659 -24.209 52.608 1.00 37.91 195 ALA A C 1
ATOM 1441 O O . ALA A 1 195 ? 0.237 -24.985 52.938 1.00 37.91 195 ALA A O 1
ATOM 1442 N N . GLY A 1 196 ? -1.041 -23.166 53.353 1.00 30.05 196 GLY A N 1
ATOM 1443 C CA . GLY A 1 196 ? -0.638 -22.887 54.737 1.00 30.05 196 GLY A CA 1
ATOM 1444 C C . GLY A 1 196 ? -0.374 -21.388 54.943 1.00 30.05 196 GLY A C 1
ATOM 1445 O O . GLY A 1 196 ? 0.344 -20.798 54.153 1.00 30.05 196 GLY A O 1
ATOM 1446 N N . ILE A 1 197 ? -0.894 -20.661 55.931 1.00 33.72 197 ILE A N 1
ATOM 1447 C CA . ILE A 1 197 ? -1.636 -20.953 57.162 1.00 33.72 197 ILE A CA 1
ATOM 1448 C C . ILE A 1 197 ? -2.500 -19.703 57.439 1.00 33.72 197 ILE A C 1
ATOM 1450 O O . ILE A 1 197 ? -2.025 -18.578 57.287 1.00 33.72 197 ILE A O 1
ATOM 1454 N N . GLN A 1 198 ? -3.765 -19.899 57.826 1.00 33.38 198 GLN A N 1
ATOM 1455 C CA . GLN A 1 198 ? -4.598 -18.873 58.464 1.00 33.38 198 GLN A CA 1
ATOM 1456 C C . GLN A 1 198 ? -4.058 -18.567 59.863 1.00 33.38 198 GLN A C 1
ATOM 1458 O O . GLN A 1 198 ? -3.878 -19.496 60.643 1.00 33.38 198 GLN A O 1
ATOM 1463 N N . GLU A 1 199 ? -3.992 -17.293 60.239 1.00 30.81 199 GLU A N 1
ATOM 1464 C CA . GLU A 1 199 ? -4.427 -16.916 61.583 1.00 30.81 199 GLU A CA 1
ATOM 1465 C C . GLU A 1 199 ? -5.119 -15.551 61.550 1.00 30.81 199 GLU A C 1
ATOM 1467 O O . GLU A 1 199 ? -4.639 -14.574 60.978 1.00 30.81 199 GLU A O 1
ATOM 1472 N N . SER A 1 200 ? -6.317 -15.542 62.114 1.00 36.78 200 SER A N 1
ATOM 1473 C CA . SER A 1 200 ? -7.271 -14.447 62.185 1.00 36.78 200 SER A CA 1
ATOM 1474 C C . SER A 1 200 ? -7.547 -14.163 63.653 1.00 36.78 200 SER A C 1
ATOM 1476 O O . SER A 1 200 ? -7.812 -15.101 64.399 1.00 36.78 200 SER A O 1
ATOM 1478 N N . SER A 1 201 ? -7.544 -12.893 64.055 1.00 35.25 201 SER A N 1
ATOM 1479 C CA . SER A 1 201 ? -8.174 -12.372 65.283 1.00 35.25 201 SER A CA 1
ATOM 1480 C C . SER A 1 201 ? -8.307 -10.847 65.114 1.00 35.25 201 SER A C 1
ATOM 1482 O O . SER A 1 201 ? -7.299 -10.164 64.991 1.00 35.25 201 SER A O 1
ATOM 1484 N N . HIS A 1 202 ? -9.486 -10.321 64.753 1.00 34.53 202 HIS A N 1
ATOM 1485 C CA . HIS A 1 202 ? -10.568 -9.848 65.643 1.00 34.53 202 HIS A CA 1
ATOM 1486 C C . HIS A 1 202 ? -10.178 -8.614 66.483 1.00 34.53 202 HIS A C 1
ATOM 1488 O O . HIS A 1 202 ? -9.352 -8.725 67.378 1.00 34.53 202 HIS A O 1
ATOM 1494 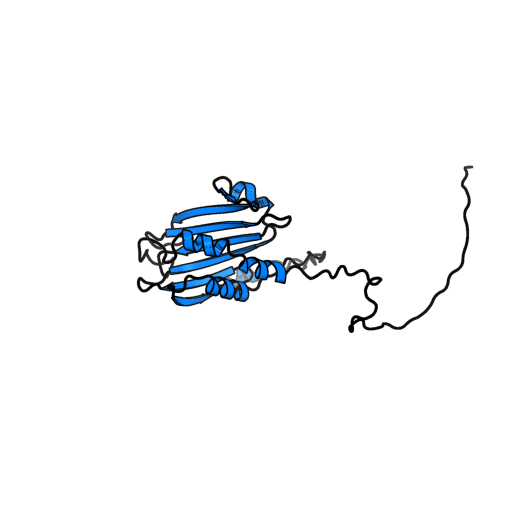N N . LEU A 1 203 ? -10.695 -7.421 66.133 1.00 35.03 203 LEU A N 1
ATOM 1495 C CA . LEU A 1 203 ? -11.725 -6.606 66.846 1.00 35.03 203 LEU A CA 1
ATOM 1496 C C . LEU A 1 203 ? -11.051 -5.259 67.211 1.00 35.03 203 LEU A C 1
ATOM 1498 O O . LEU A 1 203 ? -9.851 -5.256 67.439 1.00 35.03 203 LEU A O 1
ATOM 1502 N N . ASP A 1 204 ? -11.635 -4.068 67.311 1.00 33.44 204 ASP A N 1
ATOM 1503 C CA . ASP A 1 204 ? -12.934 -3.449 67.046 1.00 33.44 204 ASP A CA 1
ATOM 1504 C C . ASP A 1 204 ? -12.672 -1.917 67.100 1.00 33.44 204 ASP A C 1
ATOM 1506 O O . ASP A 1 204 ? -11.665 -1.448 67.634 1.00 33.44 204 ASP A O 1
ATOM 1510 N N . THR A 1 205 ? -13.592 -1.162 66.522 1.00 36.81 205 THR A N 1
ATOM 1511 C CA . THR A 1 205 ? -13.917 0.267 66.642 1.00 36.81 205 THR A CA 1
ATOM 1512 C C . THR A 1 205 ? -13.493 0.971 67.948 1.00 36.81 205 THR A C 1
ATOM 1514 O O . THR A 1 205 ? -13.721 0.440 69.032 1.00 36.81 205 THR A O 1
ATOM 1517 N N . THR A 1 206 ? -13.016 2.231 67.867 1.00 36.00 206 THR A N 1
ATOM 1518 C CA . THR A 1 206 ? -13.612 3.448 68.504 1.00 36.00 206 THR A CA 1
ATOM 1519 C C . THR A 1 206 ? -12.604 4.613 68.685 1.00 36.00 206 THR A C 1
ATOM 1521 O O . THR A 1 206 ? -11.569 4.466 69.319 1.00 36.00 206 THR A O 1
ATOM 1524 N N . ALA A 1 207 ? -12.992 5.784 68.155 1.00 36.81 207 ALA A N 1
ATOM 1525 C CA . ALA A 1 207 ? -12.770 7.182 68.586 1.00 36.81 207 ALA A CA 1
ATOM 1526 C C . ALA A 1 207 ? -11.374 7.775 68.939 1.00 36.81 207 ALA A C 1
ATOM 1528 O O . ALA A 1 207 ? -10.694 7.396 69.885 1.00 36.81 207 ALA A O 1
ATOM 1529 N N . GLN A 1 208 ? -11.079 8.897 68.267 1.00 39.66 208 GLN A N 1
ATOM 1530 C CA . GLN A 1 208 ? -10.339 10.075 68.774 1.00 39.66 208 GLN A CA 1
ATOM 1531 C C . GLN A 1 208 ? -11.046 10.703 70.007 1.00 39.66 208 GLN A C 1
ATOM 1533 O O . GLN A 1 208 ? -12.274 10.600 70.060 1.00 39.66 208 GLN A O 1
ATOM 1538 N N . PRO A 1 209 ? -10.368 11.430 70.942 1.00 52.81 209 PRO A N 1
ATOM 1539 C CA . PRO A 1 209 ? -9.807 12.761 70.626 1.00 52.81 209 PRO A CA 1
ATOM 1540 C C . PRO A 1 209 ? -8.588 13.293 71.438 1.00 52.81 209 PRO A C 1
ATOM 1542 O O . PRO A 1 209 ? -8.258 12.833 72.520 1.00 52.81 209 PRO A O 1
ATOM 1545 N N . ARG A 1 210 ? -8.001 14.360 70.860 1.00 39.47 210 ARG A N 1
ATOM 1546 C CA . ARG A 1 210 ? -7.318 15.570 71.399 1.00 39.47 210 ARG A CA 1
ATOM 1547 C C . ARG A 1 210 ? -6.297 15.529 72.564 1.00 39.47 210 ARG A C 1
ATOM 1549 O O . ARG A 1 210 ? -6.631 15.231 73.698 1.00 39.47 210 ARG A O 1
ATOM 1556 N N . MET A 1 211 ? -5.147 16.146 72.240 1.00 36.44 211 MET A N 1
ATOM 1557 C CA . MET A 1 211 ? -4.341 17.155 72.969 1.00 36.44 211 MET A CA 1
ATOM 1558 C C . MET A 1 211 ? -4.077 16.988 74.474 1.00 36.44 211 MET A C 1
ATOM 1560 O O . MET A 1 211 ? -4.981 17.158 75.289 1.00 36.44 211 MET A O 1
ATOM 1564 N N . ARG A 1 212 ? -2.785 16.974 74.822 1.00 46.84 212 ARG A N 1
ATOM 1565 C CA . ARG A 1 212 ? -2.113 18.103 75.489 1.00 46.84 212 ARG A CA 1
ATOM 1566 C C . ARG A 1 212 ? -0.682 18.229 74.985 1.00 46.84 212 ARG A C 1
ATOM 1568 O O . ARG A 1 212 ? -0.126 17.181 74.598 1.00 46.84 212 ARG A O 1
#

Secondary structure (DSSP, 8-state):
--HHHHHTS--------------------HHHHHHHHHHTS-TTSEEEEEE--STTEEEEEEE-SS-EEEEEEEEEES-GGGHHHHTTTSEE-TTS-EEEEEEEE-SSS-TT-EEEEEEEEE-SSS-EEEEEEEESSSSTTSPPSSSS-SS-HHHHHHHHH-THHHHHHHTTS-------TTS-S--TT-PPPPP-----------------

Radius of gyration: 27.07 Å; chains: 1; bounding box: 60×46×94 Å

Foldseek 3Di:
DVPVVVVPDPPDDPPPPPCPPPPDFQWFFLVLVQVLLVVLADPLWDFPDWDPRHTQWIKTWTDNPLDTKIKIKGKDKQCVVVCCPVQVVWDADPQRKTKDWDKDAQPEQAALKIKTWIWIWGDDPTIMIMIMIMIQDNDSNHYGSDNDGPDDNVSNVSSRPDPSCVVSVVNRPPPPPPDDPVPDPDDPDDDDDDDDDDDDDDDDDDDDDDDD

pLDDT: mean 77.49, std 23.86, range [30.05, 98.75]